Protein AF-A0A6A4SZU5-F1 (afdb_monomer_lite)

Radius of gyration: 46.43 Å; chains: 1; bounding box: 113×50×122 Å

Sequence (255 aa):
MKKRAILKMAAALKEKELVRLVYDALQGDASLYRQLQFLEQLLTLVTGCQKSAGDRVDEEKLLNEFYSAENLPYLTQMLEPTFDPWPEHIKALHKGNKSSQKPSTQEDADVAALLQETQSALEQLQSECDFLNEEQSPGVFSPGSLRLAACDLQQLMATFRHVYETDLRVYCSRDPPSFSTETDVFQRVHQLLLACNTELEMLTEVTEASVSMNEDINRLQTQPRYWRRGERHTLPDQLAELTRRIRELLSPCHS

pLDDT: mean 72.32, std 15.3, range [40.03, 96.62]

InterPro domains:
  IPR029711 HAUS augmin-like complex subunit 7-like [PTHR14352] (24-248)

Foldseek 3Di:
DVVVVVVVVVVVVVVVVVVVLVVCLVVVNDDPVSVVVVVVVVVVVVCVPPDDPPDPPPVVVVVCVCCPPVNVVVVVCVVVVPDPPDDPVVVCVVVVPDDDDDDPPPVVVVVVVVVVVVVVVVVVVVVVVCVLVPPDDPPDDNPVNVVVVVVVVVVVVVVVVVCCVPPVVVVVPDDDPDDPPCVVVVVVVVVVVVVVVVVVVVVVVVVVVVVVVVVVVVVVVPFDWDDDPNDTDGPVRVVVVVVVVVVVVPPDPPD

Organism: Scophthalmus maximus (NCBI:txid52904)

Secondary structure (DSSP, 8-state):
-HHHHHHHHHHHHHHHHHHHHHHHHHHT-S-HHHHHHHHHHHHHHTGGG-S-S-S---HHHHHHHHTSTTTHHHHHHHHS---SSPPHHHHHHHS-TT------TTHHHHHHHHHHHHHHHHHHHHHHTGGGT------S--HHHHHHHHHHHHHHHHHHHHHIIIIIHHHHTSPP-PPPTTHHHHHHHHHHHHHHHHHHHHHHHHHHHHHHHHHHHHHHHHS-EEEETTEEEEHHHHHHHHHHHHHHHHS----

Structure (mmCIF, N/CA/C/O backbone):
data_AF-A0A6A4SZU5-F1
#
_entry.id   AF-A0A6A4SZU5-F1
#
loop_
_atom_site.group_PDB
_atom_site.id
_atom_site.type_symbol
_atom_site.label_atom_id
_atom_site.label_alt_id
_atom_site.label_comp_id
_atom_site.label_asym_id
_atom_site.label_entity_id
_atom_site.label_seq_id
_atom_site.pdbx_PDB_ins_code
_atom_site.Cartn_x
_atom_site.Cartn_y
_atom_site.Cartn_z
_atom_site.occupancy
_atom_site.B_iso_or_equiv
_atom_site.auth_seq_id
_atom_site.auth_comp_id
_atom_site.auth_asym_id
_atom_site.auth_atom_id
_atom_site.pdbx_PDB_model_num
ATOM 1 N N . MET A 1 1 ? 26.284 -33.444 16.395 1.00 52.06 1 MET A N 1
ATOM 2 C CA . MET A 1 1 ? 25.848 -32.403 17.360 1.00 52.06 1 MET A CA 1
ATOM 3 C C . MET A 1 1 ? 25.894 -30.964 16.817 1.00 52.06 1 MET A C 1
ATOM 5 O O . MET A 1 1 ? 24.944 -30.235 17.065 1.00 52.06 1 MET A O 1
ATOM 9 N N . LYS A 1 2 ? 26.897 -30.548 16.020 1.00 55.53 2 LYS A N 1
ATOM 10 C CA . LYS A 1 2 ? 27.041 -29.152 15.529 1.00 55.53 2 LYS A CA 1
ATOM 11 C C . LYS A 1 2 ? 25.874 -28.594 14.680 1.00 55.53 2 LYS A C 1
ATOM 13 O O . LYS A 1 2 ? 25.442 -27.477 14.926 1.00 55.53 2 LYS A O 1
ATOM 18 N N . LYS A 1 3 ? 25.294 -29.365 13.745 1.00 55.88 3 LYS A N 1
ATOM 19 C CA . LYS A 1 3 ? 24.176 -28.896 12.884 1.00 55.88 3 LYS A CA 1
ATOM 20 C C . LYS A 1 3 ? 22.922 -28.472 13.664 1.00 55.88 3 LYS A C 1
ATOM 22 O O . LYS A 1 3 ? 22.266 -27.504 13.299 1.00 55.88 3 LYS A O 1
ATOM 27 N N . ARG A 1 4 ? 22.604 -29.174 14.757 1.00 59.69 4 ARG A N 1
ATOM 28 C CA . ARG A 1 4 ? 21.406 -28.909 15.574 1.00 59.69 4 ARG A CA 1
ATOM 29 C C . ARG A 1 4 ? 21.545 -27.623 16.397 1.00 59.69 4 ARG A C 1
ATOM 31 O O . ARG A 1 4 ? 20.551 -26.947 16.625 1.00 59.69 4 ARG A O 1
ATOM 38 N N . ALA A 1 5 ? 22.768 -27.277 16.802 1.00 59.62 5 ALA A N 1
ATOM 39 C CA . ALA A 1 5 ? 23.063 -26.023 17.494 1.00 59.62 5 ALA A CA 1
ATOM 40 C C . ALA A 1 5 ? 22.975 -24.814 16.546 1.00 59.62 5 ALA A C 1
ATOM 42 O O . ALA A 1 5 ? 22.388 -23.803 16.910 1.00 59.62 5 ALA A O 1
ATOM 43 N N . ILE A 1 6 ? 23.460 -24.955 15.307 1.00 56.94 6 ILE A N 1
ATOM 44 C CA . ILE A 1 6 ? 23.392 -23.898 14.282 1.00 56.94 6 ILE A CA 1
ATOM 45 C C . ILE A 1 6 ? 21.936 -23.586 13.905 1.00 56.94 6 ILE A C 1
ATOM 47 O O . ILE A 1 6 ? 21.564 -22.423 13.823 1.00 56.94 6 ILE A O 1
ATOM 51 N N . LEU A 1 7 ? 21.089 -24.610 13.755 1.00 61.28 7 LEU A N 1
ATOM 52 C CA . LEU A 1 7 ? 19.653 -24.427 13.497 1.00 61.28 7 LEU A CA 1
ATOM 53 C C . LEU A 1 7 ? 18.928 -23.713 14.648 1.00 61.28 7 LEU A C 1
ATOM 55 O O . LEU A 1 7 ? 18.101 -22.844 14.395 1.00 61.28 7 LEU A O 1
ATOM 59 N N . LYS A 1 8 ? 19.266 -24.032 15.904 1.00 62.47 8 LYS A N 1
ATOM 60 C CA . LYS A 1 8 ? 18.702 -23.344 17.077 1.00 62.47 8 LYS A CA 1
ATOM 61 C C . LYS A 1 8 ? 19.164 -21.889 17.175 1.00 62.47 8 LYS A C 1
ATOM 63 O O . LYS A 1 8 ? 18.355 -21.021 17.475 1.00 62.47 8 LYS A O 1
ATOM 68 N N . MET A 1 9 ? 20.437 -21.620 16.886 1.00 50.66 9 MET A N 1
ATOM 69 C CA . MET A 1 9 ? 20.969 -20.255 16.850 1.00 50.66 9 MET A CA 1
ATOM 70 C C . MET A 1 9 ? 20.349 -19.431 15.718 1.00 50.66 9 MET A C 1
ATOM 72 O O . MET A 1 9 ? 19.979 -18.289 15.950 1.00 50.66 9 MET A O 1
ATOM 76 N N . ALA A 1 10 ? 20.162 -20.012 14.530 1.00 48.78 10 ALA A N 1
ATOM 77 C CA . ALA A 1 10 ? 19.502 -19.342 13.409 1.00 48.78 10 ALA A CA 1
ATOM 78 C C . ALA A 1 10 ? 18.017 -19.043 13.689 1.00 48.78 10 ALA A C 1
ATOM 80 O O . ALA A 1 10 ? 17.526 -17.985 13.303 1.00 48.78 10 ALA A O 1
ATOM 81 N N . ALA A 1 11 ? 17.314 -19.942 14.387 1.00 60.94 11 ALA A N 1
ATOM 82 C CA . ALA A 1 11 ? 15.931 -19.721 14.809 1.00 60.94 11 ALA A CA 1
ATOM 83 C C . ALA A 1 11 ? 15.822 -18.584 15.839 1.00 60.94 11 ALA A C 1
ATOM 85 O O . ALA A 1 11 ? 15.030 -17.669 15.647 1.00 60.94 11 ALA A O 1
ATOM 86 N N . ALA A 1 12 ? 16.683 -18.584 16.862 1.00 62.09 12 ALA A N 1
ATOM 87 C CA . ALA A 1 12 ? 16.714 -17.528 17.876 1.00 62.09 12 ALA A CA 1
ATOM 88 C C . ALA A 1 12 ? 17.136 -16.161 17.304 1.00 62.09 12 ALA A C 1
ATOM 90 O O . ALA A 1 12 ? 16.685 -15.120 17.781 1.00 62.09 12 ALA A O 1
ATOM 91 N N . LEU A 1 13 ? 17.995 -16.150 16.275 1.00 56.75 13 LEU A N 1
ATOM 92 C CA . LEU A 1 13 ? 18.381 -14.922 15.579 1.00 56.75 13 LEU A CA 1
ATOM 93 C C . LEU A 1 13 ? 17.197 -14.343 14.793 1.00 56.75 13 LEU A C 1
ATOM 95 O O . LEU A 1 13 ? 16.909 -13.159 14.927 1.00 56.75 13 LEU A O 1
ATOM 99 N N . LYS A 1 14 ? 16.465 -15.194 14.058 1.00 66.25 14 LYS A N 1
ATOM 100 C CA . LYS A 1 14 ? 15.233 -14.806 13.354 1.00 66.25 14 LYS A CA 1
ATOM 101 C C . LYS A 1 14 ? 14.159 -14.284 14.299 1.00 66.25 14 LYS A C 1
ATOM 103 O O . LYS A 1 14 ? 13.482 -13.321 13.971 1.00 66.25 14 LYS A O 1
ATOM 108 N N . GLU A 1 15 ? 14.006 -14.909 15.459 1.00 66.12 15 GLU A N 1
ATOM 109 C CA . GLU A 1 15 ? 13.012 -14.513 16.456 1.00 66.12 15 GLU A CA 1
ATOM 110 C C . GLU A 1 15 ? 13.343 -13.142 17.061 1.00 66.12 15 GLU A C 1
ATOM 112 O O . GLU A 1 15 ? 12.478 -12.276 17.125 1.00 66.12 15 GLU A O 1
ATOM 117 N N . LYS A 1 16 ? 14.616 -12.880 17.391 1.00 66.69 16 LYS A N 1
ATOM 118 C CA . LYS A 1 16 ? 15.064 -11.544 17.823 1.00 66.69 16 LYS A CA 1
ATOM 119 C C . LYS A 1 16 ? 14.887 -10.473 16.749 1.00 66.69 16 LYS A C 1
ATOM 121 O O . LYS A 1 16 ? 14.547 -9.339 17.073 1.00 66.69 16 LYS A O 1
ATOM 126 N N . GLU A 1 17 ? 15.133 -10.815 15.490 1.00 66.31 17 GLU A N 1
ATOM 127 C CA . GLU A 1 17 ? 14.987 -9.889 14.365 1.00 66.31 17 GLU A CA 1
ATOM 128 C C . GLU A 1 17 ? 13.510 -9.574 14.086 1.00 66.31 17 GLU A C 1
ATOM 130 O O . GLU A 1 17 ? 13.159 -8.416 13.873 1.00 66.31 17 GLU A O 1
ATOM 135 N N . LEU A 1 18 ? 12.630 -10.575 14.200 1.00 64.12 18 LEU A N 1
ATOM 136 C CA . LEU A 1 18 ? 11.177 -10.410 14.142 1.00 64.12 18 LEU A CA 1
ATOM 137 C C . LEU A 1 18 ? 10.650 -9.554 15.297 1.00 64.12 18 LEU A C 1
ATOM 139 O O . LEU A 1 18 ? 9.893 -8.623 15.053 1.00 64.12 18 LEU A O 1
ATOM 143 N N . VAL A 1 19 ? 11.077 -9.813 16.537 1.00 66.69 19 VAL A N 1
ATOM 144 C CA . VAL A 1 19 ? 10.659 -9.019 17.708 1.00 66.69 19 VAL A CA 1
ATOM 145 C C . VAL A 1 19 ? 11.076 -7.556 17.554 1.00 66.69 19 VAL A C 1
ATOM 147 O O . VAL A 1 19 ? 10.291 -6.662 17.856 1.00 66.69 19 VAL A O 1
ATOM 150 N N . ARG A 1 20 ? 12.278 -7.300 17.024 1.00 66.62 20 ARG A N 1
ATOM 151 C CA . ARG A 1 20 ? 12.751 -5.940 16.746 1.00 66.62 20 ARG A CA 1
ATOM 152 C C . ARG A 1 20 ? 11.947 -5.261 15.634 1.00 66.62 20 ARG A C 1
ATOM 154 O O . ARG A 1 20 ? 11.550 -4.119 15.796 1.00 66.62 20 ARG A O 1
ATOM 161 N N . LEU A 1 21 ? 11.642 -5.976 14.551 1.00 61.69 21 LEU A N 1
ATOM 162 C CA . LEU A 1 21 ? 10.810 -5.459 13.457 1.00 61.69 21 LEU A CA 1
ATOM 163 C C . LEU A 1 21 ? 9.379 -5.123 13.904 1.00 61.69 21 LEU A C 1
ATOM 165 O O . LEU A 1 21 ? 8.825 -4.123 13.459 1.00 61.69 21 LEU A O 1
ATOM 169 N N . VAL A 1 22 ? 8.792 -5.935 14.788 1.00 63.31 22 VAL A N 1
ATOM 170 C CA . VAL A 1 22 ? 7.470 -5.677 15.380 1.00 63.31 22 VAL A CA 1
ATOM 171 C C . VAL A 1 22 ? 7.518 -4.458 16.299 1.00 63.31 22 VAL A C 1
ATOM 173 O O . VAL A 1 22 ? 6.629 -3.613 16.247 1.00 63.31 22 VAL A O 1
ATOM 176 N N . TYR A 1 23 ? 8.570 -4.339 17.108 1.00 67.88 23 TYR A N 1
ATOM 177 C CA . TYR A 1 23 ? 8.771 -3.204 18.003 1.00 67.88 23 TYR A CA 1
ATOM 178 C C . TYR A 1 23 ? 8.930 -1.883 17.230 1.00 67.88 23 TYR A C 1
ATOM 180 O O . TYR A 1 23 ? 8.222 -0.921 17.516 1.00 67.88 23 TYR A O 1
ATOM 188 N N . ASP A 1 24 ? 9.760 -1.864 16.182 1.00 63.56 24 ASP A N 1
ATOM 189 C CA . ASP A 1 24 ? 9.970 -0.687 15.327 1.00 63.56 24 ASP A CA 1
ATOM 190 C C . ASP A 1 24 ? 8.683 -0.292 14.564 1.00 63.56 24 ASP A C 1
ATOM 192 O O . ASP A 1 24 ? 8.423 0.890 14.321 1.00 63.56 24 ASP A O 1
ATOM 196 N N . ALA A 1 25 ? 7.837 -1.269 14.208 1.00 62.25 25 ALA A N 1
ATOM 197 C CA . ALA A 1 25 ? 6.531 -1.019 13.596 1.00 62.25 25 ALA A CA 1
ATOM 198 C C . ALA A 1 25 ? 5.515 -0.423 14.589 1.00 62.25 25 ALA A C 1
ATOM 200 O O . ALA A 1 25 ? 4.778 0.487 14.210 1.00 62.25 25 ALA A O 1
ATOM 201 N N . LEU A 1 26 ? 5.503 -0.890 15.846 1.00 63.94 26 LEU A N 1
ATOM 202 C CA . LEU A 1 26 ? 4.639 -0.373 16.918 1.00 63.94 26 LEU A CA 1
ATOM 203 C C . LEU A 1 26 ? 5.064 1.018 17.408 1.00 63.94 26 LEU A C 1
ATOM 205 O O . LEU A 1 26 ? 4.210 1.810 17.796 1.00 63.94 26 LEU A O 1
ATOM 209 N N . GLN A 1 27 ? 6.364 1.321 17.380 1.00 71.44 27 GLN A N 1
ATOM 210 C CA . GLN A 1 27 ? 6.908 2.595 17.853 1.00 71.44 27 GLN A CA 1
ATOM 211 C C . GLN A 1 27 ? 6.835 3.725 16.809 1.00 71.44 27 GLN A C 1
ATOM 213 O O . GLN A 1 27 ? 7.043 4.887 17.145 1.00 71.44 27 GLN A O 1
ATOM 218 N N . GLY A 1 28 ? 6.480 3.416 15.557 1.00 66.38 28 GLY A N 1
ATOM 219 C CA . GLY A 1 28 ? 6.327 4.430 14.508 1.00 66.38 28 GLY A CA 1
ATOM 220 C C . GLY A 1 28 ? 7.584 4.679 13.666 1.00 66.38 28 GLY A C 1
ATOM 221 O O . GLY A 1 28 ? 7.516 5.438 12.704 1.00 66.38 28 GLY A O 1
ATOM 222 N N . ASP A 1 29 ? 8.703 4.028 13.991 1.00 70.25 29 ASP A N 1
ATOM 223 C CA . ASP A 1 29 ? 10.022 4.275 13.388 1.00 70.25 29 ASP A CA 1
ATOM 224 C C . ASP A 1 29 ? 10.239 3.526 12.056 1.00 70.25 29 ASP A C 1
ATOM 226 O O . ASP A 1 29 ? 11.200 3.779 11.322 1.00 70.25 29 ASP A O 1
ATOM 230 N N . ALA A 1 30 ? 9.344 2.596 11.711 1.00 66.94 30 ALA A N 1
ATOM 231 C CA . ALA A 1 30 ? 9.346 1.905 10.426 1.00 66.94 30 ALA A CA 1
ATOM 232 C C . ALA A 1 30 ? 8.707 2.751 9.307 1.00 66.94 30 ALA A C 1
ATOM 234 O O . ALA A 1 30 ? 7.805 3.552 9.533 1.00 66.94 30 ALA A O 1
ATOM 235 N N . SER A 1 31 ? 9.134 2.538 8.056 1.00 78.00 31 SER A N 1
ATOM 236 C CA . SER A 1 31 ? 8.522 3.216 6.908 1.00 78.00 31 SER A CA 1
ATOM 237 C C . SER A 1 31 ? 7.032 2.871 6.773 1.00 78.00 31 SER A C 1
ATOM 239 O O . SER A 1 31 ? 6.633 1.728 7.007 1.00 78.00 31 SER A O 1
ATOM 241 N N . LEU A 1 32 ? 6.226 3.839 6.316 1.00 69.56 32 LEU A N 1
ATOM 242 C CA . LEU A 1 32 ? 4.768 3.702 6.146 1.00 69.56 32 LEU A CA 1
ATOM 243 C C . LEU A 1 32 ? 4.372 2.424 5.388 1.00 69.56 32 LEU A C 1
ATOM 245 O O . LEU A 1 32 ? 3.421 1.745 5.756 1.00 69.56 32 LEU A O 1
ATOM 249 N N . TYR A 1 33 ? 5.147 2.051 4.365 1.00 72.56 33 TYR A N 1
ATOM 250 C CA . TYR A 1 33 ? 4.933 0.825 3.594 1.00 72.56 33 TYR A CA 1
ATOM 251 C C . TYR A 1 33 ? 5.115 -0.452 4.433 1.00 72.56 33 TYR A C 1
ATOM 253 O O . TYR A 1 33 ? 4.312 -1.376 4.338 1.00 72.56 33 TYR A O 1
ATOM 261 N N . ARG A 1 34 ? 6.143 -0.503 5.293 1.00 70.69 34 ARG A N 1
ATOM 262 C CA . ARG A 1 34 ? 6.383 -1.652 6.181 1.00 70.69 34 ARG A CA 1
ATOM 263 C C . ARG A 1 34 ? 5.342 -1.753 7.288 1.00 70.69 34 ARG A C 1
ATOM 265 O O . ARG A 1 34 ? 4.949 -2.862 7.631 1.00 70.69 34 ARG A O 1
ATOM 272 N N . GLN A 1 35 ? 4.886 -0.624 7.823 1.00 73.81 35 GLN A N 1
ATOM 273 C CA . GLN A 1 35 ? 3.811 -0.601 8.817 1.00 73.81 35 GLN A CA 1
ATOM 274 C C . GLN A 1 35 ? 2.500 -1.122 8.228 1.00 73.81 35 GLN A C 1
ATOM 276 O O . GLN A 1 35 ? 1.833 -1.940 8.856 1.00 73.81 35 GLN A O 1
ATOM 281 N N . LEU A 1 36 ? 2.172 -0.712 6.999 1.00 73.44 36 LEU A N 1
ATOM 282 C CA . LEU A 1 36 ? 0.978 -1.180 6.297 1.00 73.44 36 LEU A CA 1
ATOM 283 C C . LEU A 1 36 ? 1.037 -2.691 6.031 1.00 73.44 36 LEU A C 1
ATOM 285 O O . LEU A 1 36 ? 0.083 -3.407 6.320 1.00 73.44 36 LEU A O 1
ATOM 289 N N . GLN A 1 37 ? 2.185 -3.180 5.551 1.00 77.00 37 GLN A N 1
ATOM 290 C CA . GLN A 1 37 ? 2.408 -4.602 5.286 1.00 77.00 37 GLN A CA 1
ATOM 291 C C . GLN A 1 37 ? 2.337 -5.447 6.568 1.00 77.00 37 GLN A C 1
ATOM 293 O O . GLN A 1 37 ? 1.790 -6.548 6.559 1.00 77.00 37 GLN A O 1
ATOM 298 N N . PHE A 1 38 ? 2.858 -4.933 7.684 1.00 76.00 38 PHE A N 1
ATOM 299 C CA . PHE A 1 38 ? 2.735 -5.582 8.987 1.00 76.00 38 PHE A CA 1
ATOM 300 C C . PHE A 1 38 ? 1.277 -5.640 9.460 1.00 76.00 38 PHE A C 1
ATOM 302 O O . PHE A 1 38 ? 0.821 -6.688 9.917 1.00 76.00 38 PHE A O 1
ATOM 309 N N . LEU A 1 39 ? 0.525 -4.545 9.308 1.00 74.56 39 LEU A N 1
ATOM 310 C CA . LEU A 1 39 ? -0.890 -4.489 9.671 1.00 74.56 39 LEU A CA 1
ATOM 311 C C . LEU A 1 39 ? -1.723 -5.478 8.841 1.00 74.56 39 LEU A C 1
ATOM 313 O O . LEU A 1 39 ? -2.572 -6.182 9.382 1.00 74.56 39 LEU A O 1
ATOM 317 N N . GLU A 1 40 ? -1.436 -5.579 7.541 1.00 75.88 40 GLU A N 1
ATOM 318 C CA . GLU A 1 40 ? -2.050 -6.546 6.629 1.00 75.88 40 GLU A CA 1
ATOM 319 C C . GLU A 1 40 ? -1.758 -7.992 7.063 1.00 75.88 40 GLU A C 1
ATOM 321 O O . GLU A 1 40 ? -2.669 -8.815 7.160 1.00 75.88 40 GLU A O 1
ATOM 326 N N . GLN A 1 41 ? -0.511 -8.294 7.436 1.00 73.94 41 GLN A N 1
ATOM 327 C CA . GLN A 1 41 ? -0.133 -9.603 7.979 1.00 73.94 41 GLN A CA 1
ATOM 328 C C . GLN A 1 41 ? -0.839 -9.912 9.309 1.00 73.94 41 GLN A C 1
ATOM 330 O O . GLN A 1 41 ? -1.280 -11.041 9.533 1.00 73.94 41 GLN A O 1
ATOM 335 N N . LEU A 1 42 ? -1.021 -8.921 10.179 1.00 71.69 42 LEU A N 1
ATOM 336 C CA . LEU A 1 42 ? -1.730 -9.089 11.448 1.00 71.69 42 LEU A CA 1
ATOM 337 C C . LEU A 1 42 ? -3.228 -9.338 11.216 1.00 71.69 42 LEU A C 1
ATOM 339 O O . LEU A 1 42 ? -3.812 -10.231 11.826 1.00 71.69 42 LEU A O 1
ATOM 343 N N . LEU A 1 43 ? -3.827 -8.641 10.249 1.00 67.00 43 LEU A N 1
ATOM 344 C CA . LEU A 1 43 ? -5.205 -8.875 9.817 1.00 67.00 43 LEU A CA 1
ATOM 345 C C . LEU A 1 43 ? -5.397 -10.274 9.220 1.00 67.00 43 LEU A C 1
ATOM 347 O O . LEU A 1 43 ? -6.432 -10.893 9.469 1.00 67.00 43 LEU A O 1
ATOM 351 N N . THR A 1 44 ? -4.401 -10.823 8.512 1.00 69.19 44 THR A N 1
ATOM 352 C CA . THR A 1 44 ? -4.471 -12.217 8.037 1.00 69.19 44 THR A CA 1
ATOM 353 C C . THR A 1 44 ? -4.450 -13.248 9.168 1.00 69.19 44 THR A C 1
ATOM 355 O O . THR A 1 44 ? -5.072 -14.299 9.032 1.00 69.19 44 THR A O 1
ATOM 358 N N . LEU A 1 45 ? -3.829 -12.947 10.314 1.00 63.28 45 LEU A N 1
ATOM 359 C CA . LEU A 1 45 ? -3.864 -13.797 11.515 1.00 63.28 45 LEU A CA 1
ATOM 360 C C . LEU A 1 45 ? -5.197 -13.685 12.278 1.00 63.28 45 LEU A C 1
ATOM 362 O O . LEU A 1 45 ? -5.602 -14.623 12.959 1.00 63.28 45 LEU A O 1
ATOM 366 N N . VAL A 1 46 ? -5.906 -12.564 12.120 1.00 59.97 46 VAL A N 1
ATOM 367 C CA . VAL A 1 46 ? -7.226 -12.288 12.721 1.00 59.97 46 VAL A CA 1
ATOM 368 C C . VAL A 1 46 ? -8.385 -12.821 11.854 1.00 59.97 46 VAL A C 1
ATOM 370 O O . VAL A 1 46 ? -9.550 -12.709 12.232 1.00 59.97 46 VAL A O 1
ATOM 373 N N . THR A 1 47 ? -8.105 -13.486 10.724 1.00 51.72 47 THR A N 1
ATOM 374 C CA . THR A 1 47 ? -9.102 -14.032 9.767 1.00 51.72 47 THR A CA 1
ATOM 375 C C . THR A 1 47 ? -10.130 -15.016 10.346 1.00 51.72 47 THR A C 1
ATOM 377 O O . THR A 1 47 ? -11.104 -15.334 9.667 1.00 51.72 47 THR A O 1
ATOM 380 N N . GLY A 1 48 ? -10.032 -15.405 11.621 1.00 47.25 48 GLY A N 1
ATOM 381 C CA . GLY A 1 48 ? -11.158 -15.987 12.361 1.00 47.25 48 GLY A CA 1
ATOM 382 C C . GLY A 1 48 ? -12.381 -15.060 12.510 1.00 47.25 48 GLY A C 1
ATOM 383 O O . GLY A 1 48 ? -13.462 -15.545 12.826 1.00 47.25 48 GLY A O 1
ATOM 384 N N . CYS A 1 49 ? -12.246 -13.752 12.251 1.00 45.41 49 CYS A N 1
ATOM 385 C CA . CYS A 1 49 ? -13.316 -12.752 12.378 1.00 45.41 49 CYS A CA 1
ATOM 386 C C . CYS A 1 49 ? -13.920 -12.299 11.026 1.00 45.41 49 CYS A C 1
ATOM 388 O O . CYS A 1 49 ? -14.746 -11.392 10.974 1.00 45.41 49 CYS A O 1
ATOM 390 N N . GLN A 1 50 ? -13.527 -12.905 9.898 1.00 47.81 50 GLN A N 1
ATOM 391 C CA . GLN A 1 50 ? -14.009 -12.500 8.569 1.00 47.81 50 GLN A CA 1
ATOM 392 C C . GLN A 1 50 ? -15.265 -13.262 8.128 1.00 47.81 50 GLN A C 1
ATOM 394 O O . GLN A 1 50 ? -15.247 -14.011 7.151 1.00 47.81 50 GLN A O 1
ATOM 399 N N . LYS A 1 51 ? -16.395 -13.035 8.804 1.00 46.78 51 LYS A N 1
ATOM 400 C CA . LYS A 1 51 ? -17.705 -13.256 8.176 1.00 46.78 51 LYS A CA 1
ATOM 401 C C . LYS A 1 51 ? -18.540 -11.977 8.225 1.00 46.78 51 LYS A C 1
ATOM 403 O O . LYS A 1 51 ? -19.068 -11.597 9.259 1.00 46.78 51 LYS A O 1
ATOM 408 N N . SER A 1 52 ? -18.598 -11.350 7.048 1.00 45.88 52 SER A N 1
ATOM 409 C CA . SER A 1 52 ? -19.627 -10.428 6.552 1.00 45.88 52 SER A CA 1
ATOM 410 C C . SER A 1 52 ? -19.971 -9.207 7.411 1.00 45.88 52 SER A C 1
ATOM 412 O O . SER A 1 52 ? -21.063 -9.115 7.962 1.00 45.88 52 SER A O 1
ATOM 414 N N . ALA A 1 53 ? -19.110 -8.191 7.384 1.00 42.91 53 ALA A N 1
ATOM 415 C CA . ALA A 1 53 ? -19.545 -6.805 7.558 1.00 42.91 53 ALA A CA 1
ATOM 416 C C . ALA A 1 53 ? -19.892 -6.227 6.173 1.00 42.91 53 ALA A C 1
ATOM 418 O O . ALA A 1 53 ? -19.109 -5.492 5.578 1.00 42.91 53 ALA A O 1
ATOM 419 N N . GLY A 1 54 ? -21.014 -6.666 5.601 1.00 41.38 54 GLY A N 1
ATOM 420 C CA . GLY A 1 54 ? -21.437 -6.267 4.251 1.00 41.38 54 GLY A CA 1
ATOM 421 C C . GLY A 1 54 ? -22.947 -6.187 4.048 1.00 41.38 54 GLY A C 1
ATOM 422 O O . GLY A 1 54 ? -23.389 -5.555 3.097 1.00 41.38 54 GLY A O 1
ATOM 423 N N . ASP A 1 55 ? -23.736 -6.751 4.957 1.00 47.75 55 ASP A N 1
ATOM 424 C CA . ASP A 1 55 ? -25.161 -6.466 5.041 1.00 47.75 55 ASP A CA 1
ATOM 425 C C . ASP A 1 55 ? -25.346 -5.555 6.252 1.00 47.75 55 ASP A C 1
ATOM 427 O O . ASP A 1 55 ? -24.803 -5.845 7.323 1.00 47.75 55 ASP A O 1
ATOM 431 N N . ARG A 1 56 ? -26.020 -4.412 6.091 1.00 50.78 56 ARG A N 1
ATOM 432 C CA . ARG A 1 56 ? -26.414 -3.599 7.245 1.00 50.78 56 ARG A CA 1
ATOM 433 C C . ARG A 1 56 ? -27.430 -4.437 7.996 1.00 50.78 56 ARG A C 1
ATOM 435 O O . ARG A 1 56 ? -28.611 -4.392 7.667 1.00 50.78 56 ARG A O 1
ATOM 442 N N . VAL A 1 57 ? -26.957 -5.252 8.932 1.00 57.69 57 VAL A N 1
ATOM 443 C CA . VAL A 1 57 ? -27.855 -6.060 9.730 1.00 57.69 57 VAL A CA 1
ATOM 444 C C . VAL A 1 57 ? -28.671 -5.079 10.549 1.00 57.69 57 VAL A C 1
ATOM 446 O O . VAL A 1 57 ? -28.143 -4.377 11.405 1.00 57.69 57 VAL A O 1
ATOM 449 N N . ASP A 1 58 ? -29.932 -4.967 10.163 1.00 65.62 58 ASP A N 1
ATOM 450 C CA . ASP A 1 58 ? -30.928 -4.131 10.798 1.00 65.62 58 ASP A CA 1
ATOM 451 C C . ASP A 1 58 ? -30.960 -4.501 12.286 1.00 65.62 58 ASP A C 1
ATOM 453 O O . ASP A 1 58 ? -31.357 -5.609 12.655 1.00 65.62 58 ASP A O 1
ATOM 457 N N . GLU A 1 59 ? -30.411 -3.622 13.128 1.00 65.50 59 GLU A N 1
ATOM 458 C CA . GLU A 1 59 ? -30.172 -3.882 14.553 1.00 65.50 59 GLU A CA 1
ATOM 459 C C . GLU A 1 59 ? -31.488 -4.241 15.259 1.00 65.50 59 GLU A C 1
ATOM 461 O O . GLU A 1 59 ? -31.519 -5.114 16.128 1.00 65.50 59 GLU A O 1
ATOM 466 N N . GLU A 1 60 ? -32.598 -3.653 14.803 1.00 70.00 60 GLU A N 1
ATOM 467 C CA . GLU A 1 60 ? -33.951 -3.960 15.266 1.00 70.00 60 GLU A CA 1
ATOM 468 C C . GLU A 1 60 ? -34.396 -5.366 14.852 1.00 70.00 60 GLU A C 1
ATOM 470 O O . GLU A 1 60 ? -35.076 -6.055 15.611 1.00 70.00 60 GLU A O 1
ATOM 475 N N . LYS A 1 61 ? -33.985 -5.838 13.673 1.00 72.12 61 LYS A N 1
ATOM 476 C CA . LYS A 1 61 ? -34.297 -7.185 13.188 1.00 72.12 61 LYS A CA 1
ATOM 477 C C . LYS A 1 61 ? -33.521 -8.256 13.954 1.00 72.12 61 LYS A C 1
ATOM 479 O O . LYS A 1 61 ? -34.109 -9.282 14.276 1.00 72.12 61 LYS A O 1
ATOM 484 N N . LEU A 1 62 ? -32.263 -7.996 14.318 1.00 75.62 62 LEU A N 1
ATOM 485 C CA . LEU A 1 62 ? -31.481 -8.879 15.196 1.00 75.62 62 LEU A CA 1
ATOM 486 C C . LEU A 1 62 ? -32.032 -8.920 16.617 1.00 75.62 62 LEU A C 1
ATOM 488 O O . LEU A 1 62 ? -32.129 -9.994 17.202 1.00 75.62 62 LEU A O 1
ATOM 492 N N . LEU A 1 63 ? -32.405 -7.768 17.177 1.00 77.00 63 LEU A N 1
ATOM 493 C CA . LEU A 1 63 ? -33.047 -7.709 18.490 1.00 77.00 63 LEU A CA 1
ATOM 494 C C . LEU A 1 63 ? -34.382 -8.463 18.477 1.00 77.00 63 LEU A C 1
ATOM 496 O O . LEU A 1 63 ? -34.646 -9.250 19.382 1.00 77.00 63 LEU A O 1
ATOM 500 N N . ASN A 1 64 ? -35.186 -8.303 17.425 1.00 79.25 64 ASN A N 1
ATOM 501 C CA . ASN A 1 64 ? -36.433 -9.050 17.254 1.00 79.25 64 ASN A CA 1
ATOM 502 C C . ASN A 1 64 ? -36.207 -10.553 17.026 1.00 79.25 64 ASN A C 1
ATOM 504 O O . ASN A 1 64 ? -37.009 -11.360 17.485 1.00 79.25 64 ASN A O 1
ATOM 508 N N . GLU A 1 65 ? -35.123 -10.948 16.359 1.00 81.31 65 GLU A N 1
ATOM 509 C CA . GLU A 1 65 ? -34.726 -12.351 16.212 1.00 81.31 65 GLU A CA 1
ATOM 510 C C . GLU A 1 65 ? -34.270 -12.936 17.557 1.00 81.31 65 GLU A C 1
ATOM 512 O O . GLU A 1 65 ? -34.685 -14.034 17.931 1.00 81.31 65 GLU A O 1
ATOM 517 N N . PHE A 1 66 ? -33.504 -12.177 18.341 1.00 76.19 66 PHE A N 1
ATOM 518 C CA . PHE A 1 66 ? -33.007 -12.573 19.659 1.00 76.19 66 PHE A CA 1
ATOM 519 C C . PHE A 1 66 ? -34.128 -12.710 20.701 1.00 76.19 66 PHE A C 1
ATOM 521 O O . PHE A 1 66 ? -34.136 -13.669 21.468 1.00 76.19 66 PHE A O 1
ATOM 528 N N . TYR A 1 67 ? -35.112 -11.805 20.686 1.00 77.88 67 TYR A N 1
ATOM 529 C CA . TYR A 1 67 ? -36.314 -11.857 21.533 1.00 77.88 67 TYR A CA 1
ATOM 530 C C . TYR A 1 67 ? -37.503 -12.574 20.875 1.00 77.88 67 TYR A C 1
ATOM 532 O O . TYR A 1 67 ? -38.628 -12.500 21.376 1.00 77.88 67 TYR A O 1
ATOM 540 N N . SER A 1 68 ? -37.285 -13.275 19.761 1.00 83.44 68 SER A N 1
ATOM 541 C CA . SER A 1 68 ? -38.343 -14.054 19.120 1.00 83.44 68 SER A CA 1
ATOM 542 C C . SER A 1 68 ? -38.855 -15.151 20.057 1.00 83.44 68 SER A C 1
ATOM 544 O O . SER A 1 68 ? -38.130 -15.664 20.915 1.00 83.44 68 SER A O 1
ATOM 546 N N . ALA A 1 69 ? -40.119 -15.543 19.882 1.00 79.88 69 ALA A N 1
ATOM 547 C CA . ALA A 1 69 ? -40.756 -16.576 20.702 1.00 79.88 69 ALA A CA 1
ATOM 548 C C . ALA A 1 69 ? -40.014 -17.929 20.659 1.00 79.88 69 ALA A C 1
ATOM 550 O O . ALA A 1 69 ? -40.141 -18.727 21.585 1.00 79.88 69 ALA A O 1
ATOM 551 N N . GLU A 1 70 ? -39.227 -18.167 19.607 1.00 81.56 70 GLU A N 1
ATOM 552 C CA . GLU A 1 70 ? -38.397 -19.359 19.425 1.00 81.56 70 GLU A CA 1
ATOM 553 C C . GLU A 1 70 ? -37.119 -19.314 20.280 1.00 81.56 70 GLU A C 1
ATOM 555 O O . GLU A 1 70 ? -36.714 -20.340 20.822 1.00 81.56 70 GLU A O 1
ATOM 560 N N . ASN A 1 71 ? -36.522 -18.130 20.469 1.00 78.31 71 ASN A N 1
ATOM 561 C CA . ASN A 1 71 ? -35.269 -17.939 21.214 1.00 78.31 71 ASN A CA 1
ATOM 562 C C . ASN A 1 71 ? -35.473 -17.610 22.703 1.00 78.31 71 ASN A C 1
ATOM 564 O O . ASN A 1 71 ? -34.601 -17.872 23.535 1.00 78.31 71 ASN A O 1
ATOM 568 N N . LEU A 1 72 ? -36.655 -17.105 23.060 1.00 81.00 72 LEU A N 1
ATOM 569 C CA . LEU A 1 72 ? -37.073 -16.805 24.430 1.00 81.00 72 LEU A CA 1
ATOM 570 C C . LEU A 1 72 ? -36.867 -17.957 25.439 1.00 81.00 72 LEU A C 1
ATOM 572 O O . LEU A 1 72 ? -36.271 -17.699 26.484 1.00 81.00 72 LEU A O 1
ATOM 576 N N . PRO A 1 73 ? -37.270 -19.219 25.174 1.00 77.69 73 PRO A N 1
ATOM 577 C CA . PRO A 1 73 ? -37.067 -20.313 26.130 1.00 77.69 73 PRO A CA 1
ATOM 578 C C . PRO A 1 73 ? -35.586 -20.647 26.364 1.00 77.69 73 PRO A C 1
ATOM 580 O O . PRO A 1 73 ? -35.210 -20.997 27.483 1.00 77.69 73 PRO A O 1
ATOM 583 N N . TYR A 1 74 ? -34.728 -20.489 25.351 1.00 77.00 74 TYR A N 1
ATOM 584 C CA . TYR A 1 74 ? -33.281 -20.681 25.493 1.00 77.00 74 TYR A CA 1
ATOM 585 C C . TYR A 1 74 ? -32.640 -19.553 26.308 1.00 77.00 74 TYR A C 1
ATOM 587 O O . TYR A 1 74 ? -31.771 -19.810 27.140 1.00 77.00 74 TYR A O 1
ATOM 595 N N . LEU A 1 75 ? -33.112 -18.315 26.134 1.00 76.31 75 LEU A N 1
ATOM 596 C CA . LEU A 1 75 ? -32.713 -17.178 26.967 1.00 76.31 75 LEU A CA 1
ATOM 597 C C . LEU A 1 75 ? -33.140 -17.354 28.423 1.00 76.31 75 LEU A C 1
ATOM 599 O O . LEU A 1 75 ? -32.340 -17.123 29.327 1.00 76.31 75 LEU A O 1
ATOM 603 N N . THR A 1 76 ? -34.370 -17.814 28.662 1.00 75.56 76 THR A N 1
ATOM 604 C CA . THR A 1 76 ? -34.848 -18.133 30.012 1.00 75.56 76 THR A CA 1
ATOM 605 C C . THR A 1 76 ? -34.010 -19.240 30.647 1.00 75.56 76 THR A C 1
ATOM 607 O O . THR A 1 76 ? -33.611 -19.105 31.796 1.00 75.56 76 THR A O 1
ATOM 610 N N . GLN A 1 77 ? -33.643 -20.280 29.894 1.00 71.56 77 GLN A N 1
ATOM 611 C CA . GLN A 1 77 ? -32.763 -21.349 30.376 1.00 71.56 77 GLN A CA 1
ATOM 612 C C . GLN A 1 77 ? -31.325 -20.874 30.658 1.00 71.56 77 GLN A C 1
ATOM 614 O O . GLN A 1 77 ? -30.654 -21.423 31.529 1.00 71.56 77 GLN A O 1
ATOM 619 N N . MET A 1 78 ? -30.840 -19.853 29.948 1.00 67.44 78 MET A N 1
ATOM 620 C CA . MET A 1 78 ? -29.522 -19.258 30.191 1.00 67.44 78 MET A CA 1
ATOM 621 C C . MET A 1 78 ? -29.517 -18.341 31.424 1.00 67.44 78 MET A C 1
ATOM 623 O O . MET A 1 78 ? -28.509 -18.258 32.125 1.00 67.44 78 MET A O 1
ATOM 627 N N . LEU A 1 79 ? -30.640 -17.669 31.695 1.00 69.44 79 LEU A N 1
ATOM 628 C CA . LEU A 1 79 ? -30.851 -16.838 32.886 1.00 69.44 79 LEU A CA 1
ATOM 629 C C . LEU A 1 79 ? -31.203 -17.669 34.132 1.00 69.44 79 LEU A C 1
ATOM 631 O O . LEU A 1 79 ? -30.887 -17.257 35.246 1.00 69.44 79 LEU A O 1
ATOM 635 N N . GLU A 1 80 ? -31.789 -18.853 33.948 1.00 58.72 80 GLU A N 1
ATOM 636 C CA . GLU A 1 80 ? -32.045 -19.854 34.988 1.00 58.72 80 GLU A CA 1
ATOM 637 C C . GLU A 1 80 ? -31.323 -21.171 34.663 1.00 58.72 80 GLU A C 1
ATOM 639 O O . GLU A 1 80 ? -31.955 -22.178 34.314 1.00 58.72 80 GLU A O 1
ATOM 644 N N . PRO A 1 81 ? -29.984 -21.202 34.763 1.00 56.81 81 PRO A N 1
ATOM 645 C CA . PRO A 1 81 ? -29.239 -22.397 34.431 1.00 56.81 81 PRO A CA 1
ATOM 646 C C . PRO A 1 81 ? -29.575 -23.507 35.433 1.00 56.81 81 PRO A C 1
ATOM 648 O O . PRO A 1 81 ? -29.263 -23.443 36.625 1.00 56.81 81 PRO A O 1
ATOM 651 N N . THR A 1 82 ? -30.228 -24.555 34.939 1.00 52.28 82 THR A N 1
ATOM 652 C CA . THR A 1 82 ? -30.595 -25.738 35.720 1.00 52.28 82 THR A CA 1
ATOM 653 C C . THR A 1 82 ? -29.364 -26.633 35.860 1.00 52.28 82 THR A C 1
ATOM 655 O O . THR A 1 82 ? -29.196 -27.625 35.155 1.00 52.28 82 THR A O 1
ATOM 658 N N . PHE A 1 83 ? -28.438 -26.248 36.737 1.00 49.16 83 PHE A N 1
ATOM 659 C CA . PHE A 1 83 ? -27.261 -27.062 37.036 1.00 49.16 83 PHE A CA 1
ATOM 660 C C . PHE A 1 83 ? -27.631 -28.227 37.953 1.00 49.16 83 PHE A C 1
ATOM 662 O O . PHE A 1 83 ? -27.452 -28.152 39.161 1.00 49.16 83 PHE A O 1
ATOM 669 N N . ASP A 1 84 ? -28.123 -29.333 37.401 1.00 51.62 84 ASP A N 1
ATOM 670 C CA . ASP A 1 84 ? -28.143 -30.592 38.144 1.00 51.62 84 ASP A CA 1
ATOM 671 C C . ASP A 1 84 ? -26.872 -31.414 37.859 1.00 51.62 84 ASP A C 1
ATOM 673 O O . ASP A 1 84 ? -26.566 -31.669 36.693 1.00 51.62 84 ASP A O 1
ATOM 677 N N . PRO A 1 85 ? -26.130 -31.869 38.890 1.00 52.41 85 PRO A N 1
ATOM 678 C CA . PRO A 1 85 ? -26.349 -31.657 40.319 1.00 52.41 85 PRO A CA 1
ATOM 679 C C . PRO A 1 85 ? -25.516 -30.488 40.881 1.00 52.41 85 PRO A C 1
ATOM 681 O O . PRO A 1 85 ? -24.287 -30.510 40.832 1.00 52.41 85 PRO A O 1
ATOM 684 N N . TRP A 1 86 ? -26.179 -29.518 41.521 1.00 54.72 86 TRP A N 1
ATOM 685 C CA . TRP A 1 86 ? -25.519 -28.540 42.394 1.00 54.72 86 TRP A CA 1
ATOM 686 C C . TRP A 1 86 ? -24.732 -29.246 43.517 1.00 54.72 86 TRP A C 1
ATOM 688 O O . TRP A 1 86 ? -25.232 -30.236 44.071 1.00 54.72 86 TRP A O 1
ATOM 698 N N . PRO A 1 87 ? -23.560 -28.721 43.917 1.00 58.81 87 PRO A N 1
ATOM 699 C CA . PRO A 1 87 ? -22.854 -29.161 45.117 1.00 58.81 87 PRO A CA 1
ATOM 700 C C . PRO A 1 87 ? -23.767 -29.164 46.358 1.00 58.81 87 PRO A C 1
ATOM 702 O O . PRO A 1 87 ? -24.535 -28.226 46.579 1.00 58.81 87 PRO A O 1
ATOM 705 N N . GLU A 1 88 ? -23.674 -30.209 47.188 1.00 56.25 88 GLU A N 1
ATOM 706 C CA . GLU A 1 88 ? -24.546 -30.460 48.357 1.00 56.25 88 GLU A CA 1
ATOM 707 C C . GLU A 1 88 ? -24.683 -29.251 49.312 1.00 56.25 88 GLU A C 1
ATOM 709 O O . GLU A 1 88 ? -25.765 -28.998 49.843 1.00 56.25 88 GLU A O 1
ATOM 714 N N . HIS A 1 89 ? -23.626 -28.445 49.469 1.00 59.28 89 HIS A N 1
ATOM 715 C CA . HIS A 1 89 ? -23.621 -27.263 50.341 1.00 59.28 89 HIS A CA 1
ATOM 716 C C . HIS A 1 89 ? -24.552 -26.131 49.863 1.00 59.28 89 HIS A C 1
ATOM 718 O O . HIS A 1 89 ? -25.034 -25.347 50.675 1.00 59.28 89 HIS A O 1
ATOM 724 N N . ILE A 1 90 ? -24.870 -26.070 48.565 1.00 56.84 90 ILE A N 1
ATOM 725 C CA . ILE A 1 90 ? -25.779 -25.063 47.986 1.00 56.84 90 ILE A CA 1
ATOM 726 C C . ILE A 1 90 ? -27.233 -25.560 48.027 1.00 56.84 90 ILE A C 1
ATOM 728 O O . ILE A 1 90 ? -28.166 -24.782 48.240 1.00 56.84 90 ILE A O 1
ATOM 732 N N . LYS A 1 91 ? -27.447 -26.882 47.937 1.00 56.47 91 LYS A N 1
ATOM 733 C CA . LYS A 1 91 ? -28.774 -27.500 48.123 1.00 56.47 91 LYS A CA 1
ATOM 734 C C . LYS A 1 91 ? -29.330 -27.282 49.534 1.00 56.47 91 LYS A C 1
ATOM 736 O O . LYS A 1 91 ? -30.545 -27.144 49.684 1.00 56.47 91 LYS A O 1
ATOM 741 N N . ALA A 1 92 ? -28.465 -27.214 50.548 1.00 56.75 92 ALA A N 1
ATOM 742 C CA . ALA A 1 92 ? -28.859 -26.918 51.926 1.00 56.75 92 ALA A CA 1
ATOM 743 C C . ALA A 1 92 ? -29.400 -25.484 52.096 1.00 56.75 92 ALA A C 1
ATOM 745 O O . ALA A 1 92 ? -30.387 -25.285 52.804 1.00 56.75 92 ALA A O 1
ATOM 746 N N . LEU A 1 93 ? -28.827 -24.508 51.381 1.00 55.34 93 LEU A N 1
ATOM 747 C CA . LEU A 1 93 ? -29.276 -23.110 51.395 1.00 55.34 93 LEU A CA 1
ATOM 748 C C . LEU A 1 93 ? -30.658 -22.935 50.751 1.00 55.34 93 LEU A C 1
ATOM 750 O O . LEU A 1 93 ? -31.507 -22.232 51.292 1.00 55.34 93 LEU A O 1
ATOM 754 N N . HIS A 1 94 ? -30.928 -23.628 49.642 1.00 51.91 94 HIS A N 1
ATOM 755 C CA . HIS A 1 94 ? -32.222 -23.526 48.956 1.00 51.91 94 HIS A CA 1
ATOM 756 C C . HIS A 1 94 ? -33.349 -24.330 49.622 1.00 51.91 94 HIS A C 1
ATOM 758 O O . HIS A 1 94 ? -34.517 -23.957 49.511 1.00 51.91 94 HIS A O 1
ATOM 764 N N . LYS A 1 95 ? -33.033 -25.417 50.340 1.00 51.44 95 LYS A N 1
ATOM 765 C CA . LYS A 1 95 ? -34.029 -26.206 51.096 1.00 51.44 95 LYS A CA 1
ATOM 766 C C . LYS A 1 95 ? -34.208 -25.750 52.552 1.00 51.44 95 LYS A C 1
ATOM 768 O O . LYS A 1 95 ? -35.017 -26.327 53.272 1.00 51.44 95 LYS A O 1
ATOM 773 N N . GLY A 1 96 ? -33.495 -24.709 52.978 1.00 45.25 96 GLY A N 1
ATOM 774 C CA . GLY A 1 96 ? -33.356 -24.307 54.377 1.00 45.25 96 GLY A CA 1
ATOM 775 C C . GLY A 1 96 ? -34.396 -23.333 54.936 1.00 45.25 96 GLY A C 1
ATOM 776 O O . GLY A 1 96 ? -34.219 -22.871 56.057 1.00 45.25 96 GLY A O 1
ATOM 777 N N . ASN A 1 97 ? -35.500 -23.023 54.250 1.00 47.69 97 ASN A N 1
ATOM 778 C CA . ASN A 1 97 ? -36.610 -22.313 54.900 1.00 47.69 97 ASN A CA 1
ATOM 779 C C . ASN A 1 97 ? -37.441 -23.312 55.715 1.00 47.69 97 ASN A C 1
ATOM 781 O O . ASN A 1 97 ? -38.479 -23.772 55.241 1.00 47.69 97 ASN A O 1
ATOM 785 N N . LYS A 1 98 ? -36.945 -23.622 56.925 1.00 49.41 98 LYS A N 1
ATOM 786 C CA . LYS A 1 98 ? -37.547 -24.360 58.064 1.00 49.41 98 LYS A CA 1
ATOM 787 C C . LYS A 1 98 ? -36.650 -25.508 58.543 1.00 49.41 98 LYS A C 1
ATOM 789 O O . LYS A 1 98 ? -37.014 -26.672 58.427 1.00 49.41 98 LYS A O 1
ATOM 794 N N . SER A 1 99 ? -35.523 -25.202 59.174 1.00 44.66 99 SER A N 1
ATOM 795 C CA . SER A 1 99 ? -35.092 -25.995 60.331 1.00 44.66 99 SER A CA 1
ATOM 796 C C . SER A 1 99 ? -34.037 -25.249 61.127 1.00 44.66 99 SER A C 1
ATOM 798 O O . SER A 1 99 ? -33.025 -24.809 60.596 1.00 44.66 99 SER A O 1
ATOM 800 N N . SER A 1 100 ? -34.310 -25.117 62.417 1.00 51.34 100 SER A N 1
ATOM 801 C CA . SER A 1 100 ? -33.410 -24.582 63.426 1.00 51.34 100 SER A CA 1
ATOM 802 C C . SER A 1 100 ? -32.136 -25.435 63.480 1.00 51.34 100 SER A C 1
ATOM 804 O O . SER A 1 100 ? -32.201 -26.587 63.905 1.00 51.34 100 SER A O 1
ATOM 806 N N . GLN A 1 101 ? -30.978 -24.889 63.106 1.00 40.03 101 GLN A N 1
ATOM 807 C CA . GLN A 1 101 ? -29.688 -25.510 63.415 1.00 40.03 101 GLN A CA 1
ATOM 808 C C . GLN A 1 101 ? -28.952 -24.681 64.469 1.00 40.03 101 GLN A C 1
ATOM 810 O O . GLN A 1 101 ? -28.762 -23.475 64.339 1.00 40.03 101 GLN A O 1
ATOM 815 N N . LYS A 1 102 ? -28.625 -25.364 65.571 1.00 43.94 102 LYS A N 1
ATOM 816 C CA . LYS A 1 102 ? -27.764 -24.895 66.660 1.00 43.94 102 LYS A CA 1
ATOM 817 C C . LYS A 1 102 ? -26.398 -24.477 66.095 1.00 43.94 102 LYS A C 1
ATOM 819 O O . LYS A 1 102 ? -25.887 -25.207 65.250 1.00 43.94 102 LYS A O 1
ATOM 824 N N . PRO A 1 103 ? -25.777 -23.402 66.608 1.00 43.81 103 PRO A N 1
ATOM 825 C CA . PRO A 1 103 ? -24.452 -22.997 66.164 1.00 43.81 103 PRO A CA 1
ATOM 826 C C . PRO A 1 103 ? -23.412 -23.998 66.683 1.00 43.81 103 PRO A C 1
ATOM 828 O O . PRO A 1 103 ? -23.265 -24.186 67.893 1.00 43.81 103 PRO A O 1
ATOM 831 N N . SER A 1 104 ? -22.705 -24.669 65.775 1.00 49.31 104 SER A N 1
ATOM 832 C CA . SER A 1 104 ? -21.476 -25.397 66.085 1.00 49.31 104 SER A CA 1
ATOM 833 C C . SER A 1 104 ? -20.336 -24.389 66.203 1.00 49.31 104 SER A C 1
ATOM 835 O O . SER A 1 104 ? -19.626 -24.111 65.245 1.00 49.31 104 SER A O 1
ATOM 837 N N . THR A 1 105 ? -20.152 -23.870 67.417 1.00 52.78 105 THR A N 1
ATOM 838 C CA . THR A 1 105 ? -19.174 -22.847 67.843 1.00 52.78 105 THR A CA 1
ATOM 839 C C . THR A 1 105 ? -17.707 -23.117 67.453 1.00 52.78 105 THR A C 1
ATOM 841 O O . THR A 1 105 ? -16.856 -22.258 67.651 1.00 52.78 105 THR A O 1
ATOM 844 N N . GLN A 1 106 ? -17.384 -24.294 66.916 1.00 51.41 106 GLN A N 1
ATOM 845 C CA . GLN A 1 106 ? -16.015 -24.710 66.619 1.00 51.41 106 GLN A CA 1
ATOM 846 C C . GLN A 1 106 ? -15.587 -24.458 65.165 1.00 51.41 106 GLN A C 1
ATOM 848 O O . GLN A 1 106 ? -14.431 -24.116 64.950 1.00 51.41 106 GLN A O 1
ATOM 853 N N . GLU A 1 107 ? -16.497 -24.557 64.188 1.00 53.50 107 GLU A N 1
ATOM 854 C CA . GLU A 1 107 ? -16.193 -24.224 62.781 1.00 53.50 107 GLU A CA 1
ATOM 855 C C . GLU A 1 107 ? -16.169 -22.705 62.564 1.00 53.50 107 GLU A C 1
ATOM 857 O O . GLU A 1 107 ? -15.305 -22.197 61.856 1.00 53.50 107 GLU A O 1
ATOM 862 N N . ASP A 1 108 ? -17.039 -21.960 63.254 1.00 55.69 108 ASP A N 1
ATOM 863 C CA . ASP A 1 108 ? -17.066 -20.492 63.185 1.00 55.69 108 ASP A CA 1
ATOM 864 C C . ASP A 1 108 ? -15.768 -19.857 63.714 1.00 55.69 108 ASP A C 1
ATOM 866 O O . ASP A 1 108 ? -15.318 -18.833 63.203 1.00 55.69 108 ASP A O 1
ATOM 870 N N . ALA A 1 109 ? -15.141 -20.473 64.724 1.00 66.00 109 ALA A N 1
ATOM 871 C CA . ALA A 1 109 ? -13.860 -20.021 65.264 1.00 66.00 109 ALA A CA 1
ATOM 872 C C . ALA A 1 109 ? -12.694 -20.282 64.294 1.00 66.00 109 ALA A C 1
ATOM 874 O O . ALA A 1 109 ? -11.780 -19.464 64.205 1.00 66.00 109 ALA A O 1
ATOM 875 N N . ASP A 1 110 ? -12.748 -21.391 63.553 1.00 73.25 110 ASP A N 1
ATOM 876 C CA . ASP A 1 110 ? -11.731 -21.784 62.572 1.00 73.25 110 ASP A CA 1
ATOM 877 C C . ASP A 1 110 ? -11.831 -20.931 61.294 1.00 73.25 110 ASP A C 1
ATOM 879 O O . ASP A 1 110 ? -10.833 -20.425 60.786 1.00 73.25 110 ASP A O 1
ATOM 883 N N . VAL A 1 111 ? -13.056 -20.643 60.834 1.00 78.25 111 VAL A N 1
ATOM 884 C CA . VAL A 1 111 ? -13.303 -19.720 59.712 1.00 78.25 111 VAL A CA 1
ATOM 885 C C . VAL A 1 111 ? -12.921 -18.287 60.080 1.00 78.25 111 VAL A C 1
ATOM 887 O O . VAL A 1 111 ? -12.333 -17.586 59.260 1.00 78.25 111 VAL A O 1
ATOM 890 N N . ALA A 1 112 ? -13.203 -17.843 61.308 1.00 82.31 112 ALA A N 1
ATOM 891 C CA . ALA A 1 112 ? -12.771 -16.529 61.776 1.00 82.31 112 ALA A CA 1
ATOM 892 C C . ALA A 1 112 ? -11.239 -16.419 61.844 1.00 82.31 112 ALA A C 1
ATOM 894 O O . ALA A 1 112 ? -10.690 -15.397 61.434 1.00 82.31 112 ALA A O 1
ATOM 895 N N . ALA A 1 113 ? -10.551 -17.473 62.296 1.00 84.75 113 ALA A N 1
ATOM 896 C CA . ALA A 1 113 ? -9.092 -17.525 62.306 1.00 84.75 113 ALA A CA 1
ATOM 897 C C . ALA A 1 113 ? -8.510 -17.492 60.884 1.00 84.75 113 ALA A C 1
ATOM 899 O O . ALA A 1 113 ? -7.604 -16.702 60.623 1.00 84.75 113 ALA A O 1
ATOM 900 N N . LEU A 1 114 ? -9.079 -18.264 59.950 1.00 87.62 114 LEU A N 1
ATOM 901 C CA . LEU A 1 114 ? -8.669 -18.272 58.544 1.00 87.62 114 LEU A CA 1
ATOM 902 C C . LEU A 1 114 ? -8.902 -16.909 57.879 1.00 87.62 114 LEU A C 1
ATOM 904 O O . LEU A 1 114 ? -8.035 -16.403 57.172 1.00 87.62 114 LEU A O 1
ATOM 908 N N . LEU A 1 115 ? -10.055 -16.279 58.121 1.00 89.50 115 LEU A N 1
ATOM 909 C CA . LEU A 1 115 ? -10.346 -14.942 57.604 1.00 89.50 115 LEU A CA 1
ATOM 910 C C . LEU A 1 115 ? -9.360 -13.914 58.154 1.00 89.50 115 LEU A C 1
ATOM 912 O O . LEU A 1 115 ? -8.840 -13.104 57.392 1.00 89.50 115 LEU A O 1
ATOM 916 N N . GLN A 1 116 ? -9.042 -13.985 59.444 1.00 91.44 116 GLN A N 1
ATOM 917 C CA . GLN A 1 116 ? -8.079 -13.086 60.063 1.00 91.44 116 GLN A CA 1
ATOM 918 C C . GLN A 1 116 ? -6.657 -13.307 59.527 1.00 91.44 116 GLN A C 1
ATOM 920 O O . GLN A 1 116 ? -5.959 -12.334 59.256 1.00 91.44 116 GLN A O 1
ATOM 925 N N . GLU A 1 117 ? -6.257 -14.555 59.275 1.00 91.38 117 GLU A N 1
ATOM 926 C CA . GLU A 1 117 ? -4.987 -14.892 58.623 1.00 91.38 117 GLU A CA 1
ATOM 927 C C . GLU A 1 117 ? -4.938 -14.380 57.176 1.00 91.38 117 GLU A C 1
ATOM 929 O O . GLU A 1 117 ? -3.965 -13.738 56.784 1.00 91.38 117 GLU A O 1
ATOM 934 N N . THR A 1 118 ? -6.002 -14.578 56.389 1.00 87.12 118 THR A N 1
ATOM 935 C CA . THR A 1 118 ? -6.077 -14.042 55.019 1.00 87.12 118 THR A CA 1
ATOM 936 C C . THR A 1 118 ? -6.077 -12.519 54.998 1.00 87.12 118 THR A C 1
ATOM 938 O O . THR A 1 118 ? -5.455 -11.925 54.121 1.00 87.12 118 THR A O 1
ATOM 941 N N . GLN A 1 119 ? -6.713 -11.876 55.977 1.00 90.31 119 GLN A N 1
ATOM 942 C CA . GLN A 1 119 ? -6.708 -10.427 56.100 1.00 90.31 119 GLN A CA 1
ATOM 943 C C . GLN A 1 119 ? -5.316 -9.908 56.474 1.00 90.31 119 GLN A C 1
ATOM 945 O O . GLN A 1 119 ? -4.836 -8.979 55.832 1.00 90.31 119 GLN A O 1
ATOM 950 N N . SER A 1 120 ? -4.618 -10.551 57.414 1.00 90.88 120 SER A N 1
ATOM 951 C CA . SER A 1 120 ? -3.221 -10.222 57.724 1.00 90.88 120 SER A CA 1
ATOM 952 C C . SER A 1 120 ? -2.286 -10.459 56.531 1.00 90.88 120 SER A C 1
ATOM 954 O O . SER A 1 120 ? -1.399 -9.648 56.282 1.00 90.88 120 SER A O 1
ATOM 956 N N . ALA A 1 121 ? -2.503 -11.522 55.750 1.00 87.12 121 ALA A N 1
ATOM 957 C CA . ALA A 1 121 ? -1.734 -11.786 54.535 1.00 87.12 121 ALA A CA 1
ATOM 958 C C . ALA A 1 121 ? -2.000 -10.738 53.441 1.00 87.12 121 ALA A C 1
ATOM 960 O O . ALA A 1 121 ? -1.069 -10.329 52.751 1.00 87.12 121 ALA A O 1
ATOM 961 N N . LEU A 1 122 ? -3.245 -10.272 53.295 1.00 83.94 122 LEU A N 1
ATOM 962 C CA . LEU A 1 122 ? -3.603 -9.193 52.371 1.00 83.94 122 LEU A CA 1
ATOM 963 C C . LEU A 1 122 ? -3.018 -7.847 52.808 1.00 83.94 122 LEU A C 1
ATOM 965 O O . LEU A 1 122 ? -2.503 -7.124 51.962 1.00 83.94 122 LEU A O 1
ATOM 969 N N . GLU A 1 123 ? -3.044 -7.528 54.103 1.00 88.62 123 GLU A N 1
ATOM 970 C CA . GLU A 1 123 ? -2.423 -6.317 54.659 1.00 88.62 123 GLU A CA 1
ATOM 971 C C . GLU A 1 123 ? -0.896 -6.343 54.484 1.00 88.62 123 GLU A C 1
ATOM 973 O O . GLU A 1 123 ? -0.297 -5.340 54.095 1.00 88.62 123 GLU A O 1
ATOM 978 N N . GLN A 1 124 ? -0.261 -7.505 54.668 1.00 87.94 124 GLN A N 1
ATOM 979 C CA . GLN A 1 124 ? 1.165 -7.684 54.398 1.00 87.94 124 GLN A CA 1
ATOM 980 C C . GLN A 1 124 ? 1.480 -7.540 52.902 1.00 87.94 124 GLN A C 1
ATOM 982 O O . GLN A 1 124 ? 2.397 -6.803 52.547 1.00 87.94 124 GLN A O 1
ATOM 987 N N . LEU A 1 125 ? 0.702 -8.174 52.018 1.00 81.00 125 LEU A N 1
ATOM 988 C CA . LEU A 1 125 ? 0.876 -8.050 50.568 1.00 81.00 125 LEU A CA 1
ATOM 989 C C . LEU A 1 125 ? 0.670 -6.602 50.103 1.00 81.00 125 LEU A C 1
ATOM 991 O O . LEU A 1 125 ? 1.384 -6.122 49.227 1.00 81.00 125 LEU A O 1
ATOM 995 N N . GLN A 1 126 ? -0.288 -5.895 50.706 1.00 79.50 126 GLN A N 1
ATOM 996 C CA . GLN A 1 126 ? -0.522 -4.479 50.459 1.00 79.50 126 GLN A CA 1
ATOM 997 C C . GLN A 1 126 ? 0.687 -3.642 50.889 1.00 79.50 126 GLN A C 1
ATOM 999 O O . GLN A 1 126 ? 1.129 -2.817 50.096 1.00 79.50 126 GLN A O 1
ATOM 1004 N N . SER A 1 127 ? 1.274 -3.916 52.061 1.00 76.88 127 SER A N 1
ATOM 1005 C CA . SER A 1 127 ? 2.497 -3.239 52.517 1.00 76.88 127 SER A CA 1
ATOM 1006 C C . SER A 1 127 ? 3.722 -3.551 51.645 1.00 76.88 127 SER A C 1
ATOM 1008 O O . SER A 1 127 ? 4.547 -2.684 51.371 1.00 76.88 127 SER A O 1
ATOM 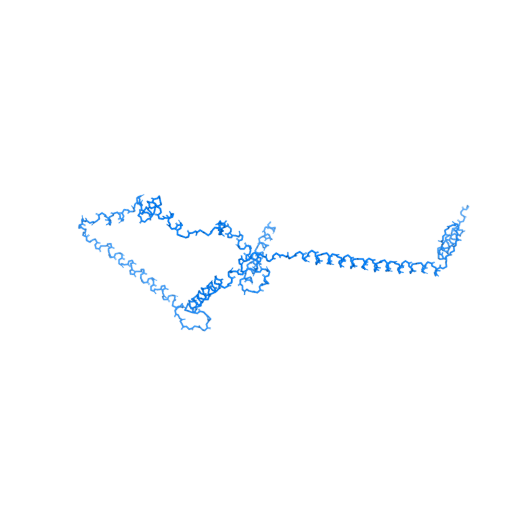1010 N N . GLU A 1 128 ? 3.818 -4.773 51.110 1.00 76.81 128 GLU A N 1
ATOM 1011 C CA . GLU A 1 128 ? 4.832 -5.134 50.113 1.00 76.81 128 GLU A CA 1
ATOM 1012 C C . GLU A 1 128 ? 4.597 -4.422 48.773 1.00 76.81 128 GLU A C 1
ATOM 1014 O O . GLU A 1 128 ? 5.549 -4.219 48.025 1.00 76.81 128 GLU A O 1
ATOM 1019 N N . CYS A 1 129 ? 3.359 -4.005 48.483 1.00 63.56 129 CYS A N 1
ATOM 1020 C CA . CYS A 1 129 ? 2.969 -3.242 47.297 1.00 63.56 129 CYS A CA 1
ATOM 1021 C C . CYS A 1 129 ? 2.932 -1.721 47.519 1.00 63.56 129 CYS A C 1
ATOM 1023 O O . CYS A 1 129 ? 2.540 -0.997 46.600 1.00 63.56 129 CYS A O 1
ATOM 1025 N N . ASP A 1 130 ? 3.366 -1.212 48.678 1.00 61.62 130 ASP A N 1
ATOM 1026 C CA . ASP A 1 130 ? 3.375 0.230 48.973 1.00 61.62 130 ASP A CA 1
ATOM 1027 C C . ASP A 1 130 ? 4.220 1.031 47.965 1.00 61.62 130 ASP A C 1
ATOM 1029 O O . ASP A 1 130 ? 3.922 2.191 47.688 1.00 61.62 130 ASP A O 1
ATOM 1033 N N . PHE A 1 131 ? 5.185 0.395 47.287 1.00 58.53 131 PHE A N 1
ATOM 1034 C CA . PHE A 1 131 ? 5.943 1.000 46.182 1.00 58.53 131 PHE A CA 1
ATOM 1035 C C . PHE A 1 131 ? 5.084 1.412 44.969 1.00 58.53 131 PHE A C 1
ATOM 1037 O O . PHE A 1 131 ? 5.542 2.201 44.145 1.00 58.53 131 PHE A O 1
ATOM 1044 N N . LEU A 1 132 ? 3.864 0.876 44.823 1.00 56.47 132 LEU A N 1
ATOM 1045 C CA . LEU A 1 132 ? 2.898 1.295 43.797 1.00 56.47 132 LEU A CA 1
ATOM 1046 C C . LEU A 1 132 ? 2.089 2.529 44.225 1.00 56.47 132 LEU A C 1
ATOM 1048 O O . LEU A 1 132 ? 1.556 3.226 43.361 1.00 56.47 132 LEU A O 1
ATOM 1052 N N . ASN A 1 133 ? 1.994 2.781 45.535 1.00 53.69 133 ASN A N 1
ATOM 1053 C CA . ASN A 1 133 ? 1.286 3.915 46.137 1.00 53.69 133 ASN A CA 1
ATOM 1054 C C . ASN A 1 133 ? 2.214 5.073 46.527 1.00 53.69 133 ASN A C 1
ATOM 1056 O O . ASN A 1 133 ? 1.716 6.156 46.827 1.00 53.69 133 ASN A O 1
ATOM 1060 N N . GLU A 1 134 ? 3.536 4.873 46.512 1.00 48.53 134 GLU A N 1
ATOM 1061 C CA . GLU A 1 134 ? 4.536 5.939 46.632 1.00 48.53 134 GLU A CA 1
ATOM 1062 C C . GLU A 1 134 ? 4.427 6.900 45.433 1.00 48.53 134 GLU A C 1
ATOM 1064 O O . GLU A 1 134 ? 5.146 6.833 44.430 1.00 48.53 134 GLU A O 1
ATOM 1069 N N . GLU A 1 135 ? 3.488 7.838 45.547 1.00 54.97 135 GLU A N 1
ATOM 1070 C CA . GLU A 1 135 ? 3.501 9.108 44.842 1.00 54.97 135 GLU A CA 1
ATOM 1071 C C . GLU A 1 135 ? 4.771 9.875 45.228 1.00 54.97 135 GLU A C 1
ATOM 1073 O O . GLU A 1 135 ? 4.744 10.701 46.136 1.00 54.97 135 GLU A O 1
ATOM 1078 N N . GLN A 1 136 ? 5.878 9.616 44.526 1.00 52.34 136 GLN A N 1
ATOM 1079 C CA . GLN A 1 136 ? 6.820 10.619 44.003 1.00 52.34 136 GLN A CA 1
ATOM 1080 C C . GLN A 1 136 ? 8.127 9.958 43.551 1.00 52.34 136 GLN A C 1
ATOM 1082 O O . GLN A 1 136 ? 9.165 10.012 44.206 1.00 52.34 136 GLN A O 1
ATOM 1087 N N . SER A 1 137 ? 8.123 9.455 42.320 1.00 49.16 137 SER A N 1
ATOM 1088 C CA . SER A 1 137 ? 9.279 9.670 41.451 1.00 49.16 137 SER A CA 1
ATOM 1089 C C . SER A 1 137 ? 8.804 10.424 40.204 1.00 49.16 137 SER A C 1
ATOM 1091 O O . SER A 1 137 ? 7.696 10.165 39.728 1.00 49.16 137 SER A O 1
ATOM 1093 N N . PRO A 1 138 ? 9.585 11.374 39.658 1.00 46.53 138 PRO A N 1
ATOM 1094 C CA . PRO A 1 138 ? 9.229 12.144 38.462 1.00 46.53 138 PRO A CA 1
ATOM 1095 C C . PRO A 1 138 ? 9.405 11.294 37.186 1.00 46.53 138 PRO A C 1
ATOM 1097 O O . PRO A 1 138 ? 10.011 11.718 36.205 1.00 46.53 138 PRO A O 1
ATOM 1100 N N . GLY A 1 139 ? 8.913 10.055 37.223 1.00 54.84 139 GLY A N 1
ATOM 1101 C CA . GLY A 1 139 ? 9.042 9.021 36.205 1.00 54.84 139 GLY A CA 1
ATOM 1102 C C . GLY A 1 139 ? 7.749 8.819 35.418 1.00 54.84 139 GLY A C 1
ATOM 1103 O O . GLY A 1 139 ? 7.117 7.777 35.504 1.00 54.84 139 GLY A O 1
ATOM 1104 N N . VAL A 1 140 ? 7.379 9.839 34.647 1.00 59.28 140 VAL A N 1
ATOM 1105 C CA . VAL A 1 140 ? 6.626 9.823 33.374 1.00 59.28 140 VAL A CA 1
ATOM 1106 C C . VAL A 1 140 ? 5.197 9.232 33.306 1.00 59.28 140 VAL A C 1
ATOM 1108 O O . VAL A 1 140 ? 4.436 9.777 32.518 1.00 59.28 140 VAL A O 1
ATOM 1111 N N . PHE A 1 141 ? 4.720 8.263 34.101 1.00 55.50 141 PHE A N 1
ATOM 1112 C CA . PHE A 1 141 ? 3.314 7.804 33.974 1.00 55.50 141 PHE A CA 1
ATOM 1113 C C . PHE A 1 141 ? 2.675 7.340 35.291 1.00 55.50 141 PHE A C 1
ATOM 1115 O O . PHE A 1 141 ? 2.814 6.191 35.699 1.00 55.50 141 PHE A O 1
ATOM 1122 N N . SER A 1 142 ? 1.892 8.221 35.923 1.00 66.44 142 SER A N 1
ATOM 1123 C CA . SER A 1 142 ? 0.958 7.828 36.989 1.00 66.44 142 SER A CA 1
ATOM 1124 C C . SER A 1 142 ? -0.249 7.080 36.389 1.00 66.44 142 SER A C 1
ATOM 1126 O O . SER A 1 142 ? -0.747 7.493 35.334 1.00 66.44 142 SER A O 1
ATOM 1128 N N . PRO A 1 143 ? -0.795 6.042 37.052 1.00 69.38 143 PRO A N 1
ATOM 1129 C CA . PRO A 1 143 ? -2.047 5.389 36.653 1.00 69.38 143 PRO A CA 1
ATOM 1130 C C . PRO A 1 143 ? -3.218 6.364 36.437 1.00 69.38 143 PRO A C 1
ATOM 1132 O O . PRO A 1 143 ? -4.081 6.122 35.591 1.00 69.38 143 PRO A O 1
ATOM 1135 N N . GLY A 1 144 ? -3.235 7.495 37.155 1.00 73.06 144 GLY A N 1
ATOM 1136 C CA . GLY A 1 144 ? -4.208 8.570 36.945 1.00 73.06 144 GLY A CA 1
ATOM 1137 C C . GLY A 1 144 ? -4.020 9.297 35.609 1.00 73.06 144 GLY A C 1
ATOM 1138 O O . GLY A 1 144 ? -5.000 9.587 34.927 1.00 73.06 144 GLY A O 1
ATOM 1139 N N . SER A 1 145 ? -2.770 9.515 35.189 1.00 75.00 145 SER A N 1
ATOM 1140 C CA . SER A 1 145 ? -2.440 10.111 33.887 1.00 75.00 145 SER A CA 1
ATOM 1141 C C . SER A 1 145 ? -2.779 9.170 32.731 1.00 75.00 145 SER A C 1
ATOM 1143 O O . SER A 1 145 ? -3.320 9.623 31.726 1.00 75.00 145 SER A O 1
ATOM 1145 N N . LEU A 1 146 ? -2.559 7.860 32.893 1.00 81.88 146 LEU A N 1
ATOM 1146 C CA . LEU A 1 146 ? -2.973 6.867 31.900 1.00 81.88 146 LEU A CA 1
ATOM 1147 C C . LEU A 1 146 ? -4.498 6.824 31.747 1.00 81.88 146 LEU A C 1
ATOM 1149 O O . LEU A 1 146 ? -5.003 6.790 30.628 1.00 81.88 146 LEU A O 1
ATOM 1153 N N . ARG A 1 147 ? -5.238 6.850 32.862 1.00 83.00 147 ARG A N 1
ATOM 1154 C CA . ARG A 1 147 ? -6.706 6.877 32.830 1.00 83.00 147 ARG A CA 1
ATOM 1155 C C . ARG A 1 147 ? -7.224 8.146 32.155 1.00 83.00 147 ARG A C 1
ATOM 1157 O O . ARG A 1 147 ? -8.130 8.053 31.337 1.00 83.00 147 ARG A O 1
ATOM 1164 N N . LEU A 1 148 ? -6.627 9.298 32.460 1.00 87.94 148 LEU A N 1
ATOM 1165 C CA . LEU A 1 148 ? -6.949 10.564 31.804 1.00 87.94 148 LEU A CA 1
ATOM 1166 C C . LEU A 1 148 ? -6.684 10.487 30.291 1.00 87.94 148 LEU A C 1
ATOM 1168 O O . LEU A 1 148 ? -7.587 10.748 29.508 1.00 87.94 148 LEU A O 1
ATOM 1172 N N . ALA A 1 149 ? -5.498 10.028 29.881 1.00 89.25 149 ALA A N 1
ATOM 1173 C CA . ALA A 1 149 ? -5.137 9.886 28.471 1.00 89.25 149 ALA A CA 1
ATOM 1174 C C . ALA A 1 149 ? -6.050 8.899 27.722 1.00 89.25 149 ALA A C 1
ATOM 1176 O O . ALA A 1 149 ? -6.401 9.131 26.567 1.00 89.25 149 ALA A O 1
ATOM 1177 N N . ALA A 1 150 ? -6.468 7.810 28.376 1.00 84.44 150 ALA A N 1
ATOM 1178 C CA . ALA A 1 150 ? -7.423 6.861 27.813 1.00 84.44 150 ALA A CA 1
ATOM 1179 C C . ALA A 1 150 ? -8.814 7.491 27.624 1.00 84.44 150 ALA A C 1
ATOM 1181 O O . ALA A 1 150 ? -9.429 7.298 26.574 1.00 84.44 150 ALA A O 1
ATOM 1182 N N . CYS A 1 151 ? -9.287 8.279 28.596 1.00 92.19 151 CYS A N 1
ATOM 1183 C CA . CYS A 1 151 ? -10.533 9.038 28.476 1.00 92.19 151 CYS A CA 1
ATOM 1184 C C . CYS A 1 151 ? -10.458 10.079 27.349 1.00 92.19 151 CYS A C 1
ATOM 1186 O O . CYS A 1 151 ? -11.376 10.160 26.533 1.00 92.19 151 CYS A O 1
ATOM 1188 N N . ASP A 1 152 ? -9.355 10.824 27.260 1.00 95.31 152 ASP A N 1
ATOM 1189 C CA . ASP A 1 152 ? -9.140 11.831 26.217 1.00 95.31 152 ASP A CA 1
ATOM 1190 C C . ASP A 1 152 ? -9.121 11.191 24.824 1.00 95.31 152 ASP A C 1
ATOM 1192 O O . ASP A 1 152 ? -9.778 11.675 23.899 1.00 95.31 152 ASP A O 1
ATOM 1196 N N . LEU A 1 153 ? -8.426 10.059 24.675 1.00 94.50 153 LEU A N 1
ATOM 1197 C CA . LEU A 1 153 ? -8.398 9.303 23.426 1.00 94.50 153 LEU A CA 1
ATOM 1198 C C . LEU A 1 153 ? -9.789 8.782 23.059 1.00 94.50 153 LEU A C 1
ATOM 1200 O O . LEU A 1 153 ? -10.194 8.885 21.902 1.00 94.50 153 LEU A O 1
ATOM 1204 N N . GLN A 1 154 ? -10.538 8.250 24.025 1.00 95.06 154 GLN A N 1
ATOM 1205 C CA . GLN A 1 154 ? -11.905 7.792 23.795 1.00 95.06 154 GLN A CA 1
ATOM 1206 C C . GLN A 1 154 ? -12.800 8.942 23.321 1.00 95.06 154 GLN A C 1
ATOM 1208 O O . GLN A 1 154 ? -13.582 8.767 22.384 1.00 95.06 154 GLN A O 1
ATOM 1213 N N . GLN A 1 155 ? -12.663 10.125 23.919 1.00 95.62 155 GLN A N 1
ATOM 1214 C CA . GLN A 1 155 ? -13.423 11.303 23.523 1.00 95.62 155 GLN A CA 1
ATOM 1215 C C . GLN A 1 155 ? -13.023 11.796 22.126 1.00 95.62 155 GLN A C 1
ATOM 1217 O O . GLN A 1 155 ? -13.903 12.086 21.316 1.00 95.62 155 GLN A O 1
ATOM 1222 N N . LEU A 1 156 ? -11.727 11.812 21.803 1.00 96.62 156 LEU A N 1
ATOM 1223 C CA . LEU A 1 156 ? -11.225 12.144 20.467 1.00 96.62 156 LEU A CA 1
ATOM 1224 C C . LEU A 1 156 ? -11.712 11.147 19.407 1.00 96.62 156 LEU A C 1
ATOM 1226 O O . LEU A 1 156 ? -12.087 11.535 18.305 1.00 96.62 156 LEU A O 1
ATOM 1230 N N . MET A 1 157 ? -11.737 9.855 19.731 1.00 94.88 157 MET A N 1
ATOM 1231 C CA . MET A 1 157 ? -12.236 8.824 18.824 1.00 94.88 157 MET A CA 1
ATOM 1232 C C . MET A 1 157 ? -13.744 8.921 18.616 1.00 94.88 157 MET A C 1
ATOM 1234 O O . MET A 1 157 ? -14.213 8.741 17.494 1.00 94.88 157 MET A O 1
ATOM 1238 N N . ALA A 1 158 ? -14.508 9.259 19.656 1.00 94.38 158 ALA A N 1
ATOM 1239 C CA . ALA A 1 158 ? -15.944 9.483 19.536 1.00 94.38 158 ALA A CA 1
ATOM 1240 C C . ALA A 1 158 ? -16.263 10.711 18.666 1.00 94.38 158 ALA A C 1
ATOM 1242 O O . ALA A 1 158 ? -17.126 10.632 17.790 1.00 94.38 158 ALA A O 1
ATOM 1243 N N . THR A 1 159 ? -15.547 11.824 18.858 1.00 94.12 159 THR A N 1
ATOM 1244 C CA . THR A 1 159 ? -15.729 13.032 18.038 1.00 94.12 159 THR A CA 1
ATOM 1245 C C . THR A 1 159 ? -15.276 12.807 16.601 1.00 94.12 159 THR A C 1
ATOM 1247 O O . THR A 1 159 ? -16.014 13.146 15.678 1.00 94.12 159 THR A O 1
ATOM 1250 N N . PHE A 1 160 ? -14.126 12.160 16.392 1.00 94.88 160 PHE A N 1
ATOM 1251 C CA . PHE A 1 160 ? -13.660 11.779 15.060 1.00 94.88 160 PHE A CA 1
ATOM 1252 C C . PHE A 1 160 ? -14.665 10.871 14.353 1.00 94.88 160 PHE A C 1
ATOM 1254 O O . PHE A 1 160 ? -14.994 11.117 13.198 1.00 94.88 160 PHE A O 1
ATOM 1261 N N . ARG A 1 161 ? -15.198 9.853 15.040 1.00 91.94 161 ARG A N 1
ATOM 1262 C CA . ARG A 1 161 ? -16.221 8.964 14.478 1.00 91.94 161 ARG A CA 1
ATOM 1263 C C . ARG A 1 161 ? -17.458 9.745 14.051 1.00 91.94 161 ARG A C 1
ATOM 1265 O O . ARG A 1 161 ? -17.994 9.470 12.986 1.00 91.94 161 ARG A O 1
ATOM 1272 N N . HIS A 1 162 ? -17.901 10.708 14.855 1.00 93.94 162 HIS A N 1
ATOM 1273 C CA . HIS A 1 162 ? -19.051 11.531 14.501 1.00 93.94 162 HIS A CA 1
ATOM 1274 C C . HIS A 1 162 ? -18.789 12.365 13.240 1.00 93.94 162 HIS A C 1
ATOM 1276 O O . HIS A 1 162 ? -19.566 12.272 12.299 1.00 93.94 162 HIS A O 1
ATOM 1282 N N . VAL A 1 163 ? -17.661 13.082 13.180 1.00 93.31 163 VAL A N 1
ATOM 1283 C CA . VAL A 1 163 ? -17.258 13.867 11.995 1.00 93.31 163 VAL A CA 1
ATOM 1284 C C . VAL A 1 163 ? -17.066 12.972 10.769 1.00 93.31 163 VAL A C 1
ATOM 1286 O O . VAL A 1 163 ? -17.441 13.333 9.655 1.00 93.31 163 VAL A O 1
ATOM 1289 N N . TYR A 1 164 ? -16.509 11.775 10.959 1.00 90.12 164 TYR A N 1
ATOM 1290 C CA . TYR A 1 164 ? -16.383 10.798 9.890 1.00 90.12 164 TYR A CA 1
ATOM 1291 C C . TYR A 1 164 ? -17.758 10.412 9.345 1.00 90.12 164 TYR A C 1
ATOM 1293 O O . TYR A 1 164 ? -17.969 10.476 8.141 1.00 90.12 164 TYR A O 1
ATOM 1301 N N . GLU A 1 165 ? -18.702 10.057 10.215 1.00 90.25 165 GLU A N 1
ATOM 1302 C CA . GLU A 1 165 ? -20.051 9.646 9.823 1.00 90.25 165 GLU A CA 1
ATOM 1303 C C . GLU A 1 165 ? -20.862 10.771 9.165 1.00 90.25 165 GLU A C 1
ATOM 1305 O O . GLU A 1 165 ? -21.573 10.503 8.195 1.00 90.25 165 GLU A O 1
ATOM 1310 N N . THR A 1 166 ? -20.757 12.014 9.649 1.00 90.25 166 THR A N 1
ATOM 1311 C CA . THR A 1 166 ? -21.535 13.144 9.116 1.00 90.25 166 THR A CA 1
ATOM 1312 C C . THR A 1 166 ? -20.934 13.728 7.843 1.00 90.25 166 THR A C 1
ATOM 1314 O O . THR A 1 166 ? -21.665 13.973 6.882 1.00 90.25 166 THR A O 1
ATOM 1317 N N . ASP A 1 167 ? -19.613 13.917 7.812 1.00 86.31 167 ASP A N 1
ATOM 1318 C CA . ASP A 1 167 ? -18.979 14.792 6.823 1.00 86.31 167 ASP A CA 1
ATOM 1319 C C . ASP A 1 167 ? -18.125 14.010 5.824 1.00 86.31 167 ASP A C 1
ATOM 1321 O O . ASP A 1 167 ? -18.101 14.336 4.638 1.00 86.31 167 ASP A O 1
ATOM 1325 N N . LEU A 1 168 ? -17.421 12.964 6.274 1.00 83.44 168 LEU A N 1
ATOM 1326 C CA . LEU A 1 168 ? -16.432 12.259 5.446 1.00 83.44 168 LEU A CA 1
ATOM 1327 C C . LEU A 1 168 ? -16.968 10.972 4.814 1.00 83.44 168 LEU A C 1
ATOM 1329 O O . LEU A 1 168 ? -16.516 10.585 3.735 1.00 83.44 168 LEU A O 1
ATOM 1333 N N . ARG A 1 169 ? -17.962 10.324 5.428 1.00 86.19 169 ARG A N 1
ATOM 1334 C CA . ARG A 1 169 ? -18.498 9.026 5.001 1.00 86.19 169 ARG A CA 1
ATOM 1335 C C . ARG A 1 169 ? -19.005 9.061 3.570 1.00 86.19 169 ARG A C 1
ATOM 1337 O O . ARG A 1 169 ? -18.785 8.109 2.825 1.00 86.19 169 ARG A O 1
ATOM 1344 N N . VAL A 1 170 ? -19.638 10.163 3.171 1.00 81.88 170 VAL A N 1
ATOM 1345 C CA . VAL A 1 170 ? -20.146 10.362 1.805 1.00 81.88 170 VAL A CA 1
ATOM 1346 C C . VAL A 1 170 ? -19.009 10.375 0.778 1.00 81.88 170 VAL A C 1
ATOM 1348 O O . VAL A 1 170 ? -19.196 9.899 -0.337 1.00 81.88 170 VAL A O 1
ATOM 1351 N N . TYR A 1 171 ? -17.821 10.861 1.144 1.00 78.69 171 TYR A N 1
ATOM 1352 C CA . TYR A 1 171 ? -16.648 10.861 0.267 1.00 78.69 171 TYR A CA 1
ATOM 1353 C C . TYR A 1 171 ? -15.922 9.515 0.271 1.00 78.69 171 TYR A C 1
ATOM 1355 O O . TYR A 1 171 ? -15.509 9.053 -0.786 1.00 78.69 171 TYR A O 1
ATOM 1363 N N . CYS A 1 172 ? -15.802 8.863 1.430 1.00 76.94 172 CYS A N 1
ATOM 1364 C CA . CYS A 1 172 ? -15.147 7.556 1.544 1.00 76.94 172 CYS A CA 1
ATOM 1365 C C . CYS A 1 172 ? -15.973 6.404 0.955 1.00 76.94 172 CYS A C 1
ATOM 1367 O O . CYS A 1 172 ? -15.405 5.382 0.588 1.00 76.94 172 CYS A O 1
ATOM 1369 N N . SER A 1 173 ? -17.296 6.563 0.869 1.00 74.75 173 SER A N 1
ATOM 1370 C CA . SER A 1 173 ? -18.208 5.562 0.297 1.00 74.75 173 SER A CA 1
ATOM 1371 C C . SER A 1 173 ? -18.514 5.807 -1.182 1.00 74.75 173 SER A C 1
ATOM 1373 O O . SER A 1 173 ? -19.348 5.105 -1.748 1.00 74.75 173 SER A O 1
ATOM 1375 N N . ARG A 1 174 ? -17.912 6.829 -1.807 1.00 75.94 174 ARG A N 1
ATOM 1376 C CA . ARG A 1 174 ? -18.066 7.045 -3.247 1.00 75.94 174 ARG A CA 1
ATOM 1377 C C . ARG A 1 174 ? -17.322 5.958 -4.000 1.00 75.94 174 ARG A C 1
ATOM 1379 O O . ARG A 1 174 ? -16.177 5.650 -3.674 1.00 75.94 174 ARG A O 1
ATOM 1386 N N . ASP A 1 175 ? -17.963 5.449 -5.046 1.00 71.00 175 ASP A N 1
ATOM 1387 C CA . ASP A 1 175 ? -17.272 4.632 -6.029 1.00 71.00 175 ASP A CA 1
ATOM 1388 C C . ASP A 1 175 ? -16.045 5.400 -6.545 1.00 71.00 175 ASP A C 1
ATOM 1390 O O . ASP A 1 175 ? -16.119 6.628 -6.716 1.00 71.00 175 ASP A O 1
ATOM 1394 N N . PRO A 1 176 ? -14.910 4.711 -6.768 1.00 73.31 176 PRO A N 1
ATOM 1395 C CA . PRO A 1 176 ? -13.723 5.336 -7.325 1.00 73.31 176 PRO A CA 1
ATOM 1396 C C . PRO A 1 176 ? -14.115 6.150 -8.563 1.00 73.31 176 PRO A C 1
ATOM 1398 O O . PRO A 1 176 ? -14.866 5.630 -9.394 1.00 73.31 176 PRO A O 1
ATOM 1401 N N . PRO A 1 177 ? -13.652 7.408 -8.707 1.00 68.31 177 PRO A N 1
ATOM 1402 C CA . PRO A 1 177 ? -13.969 8.191 -9.888 1.00 68.31 177 PRO A CA 1
ATOM 1403 C C . PRO A 1 177 ? -13.547 7.399 -11.125 1.00 68.31 177 PRO A C 1
ATOM 1405 O O . PRO A 1 177 ? -12.367 7.106 -11.317 1.00 68.31 177 PRO A O 1
ATOM 1408 N N . SER A 1 178 ? -14.528 7.006 -11.938 1.00 66.31 178 SER A N 1
ATOM 1409 C CA . SER A 1 178 ? -14.275 6.299 -13.185 1.00 66.31 178 SER A CA 1
ATOM 1410 C C . SER A 1 178 ? -13.489 7.229 -14.098 1.00 66.31 178 SER A C 1
ATOM 1412 O O . SER A 1 178 ? -13.928 8.352 -14.364 1.00 66.31 178 SER A O 1
ATOM 1414 N N . PHE A 1 179 ? -12.333 6.775 -14.566 1.00 61.66 179 PHE A N 1
ATOM 1415 C CA . PHE A 1 179 ? -11.531 7.532 -15.514 1.00 61.66 179 PHE A CA 1
ATOM 1416 C C . PHE A 1 179 ? -12.362 7.832 -16.773 1.00 61.66 179 PHE A C 1
ATOM 1418 O O . PHE A 1 179 ? -13.026 6.945 -17.310 1.00 61.66 179 PHE A O 1
ATOM 1425 N N . SER A 1 180 ? -12.378 9.095 -17.215 1.00 65.25 180 SER A N 1
ATOM 1426 C CA . SER A 1 180 ? -13.089 9.489 -18.436 1.00 65.25 180 SER A CA 1
ATOM 1427 C C . SER A 1 180 ? -12.422 8.853 -19.659 1.00 65.25 180 SER A C 1
ATOM 1429 O O . SER A 1 180 ? -11.231 8.535 -19.634 1.00 65.25 180 SER A O 1
ATOM 1431 N N . THR A 1 181 ? -13.155 8.744 -20.767 1.00 63.81 181 THR A N 1
ATOM 1432 C CA . THR A 1 181 ? -12.664 8.289 -22.085 1.00 63.81 181 THR A CA 1
ATOM 1433 C C . THR A 1 181 ? -11.447 9.065 -22.621 1.00 63.81 181 THR A C 1
ATOM 1435 O O . THR A 1 181 ? -10.866 8.687 -23.632 1.00 63.81 181 THR A O 1
ATOM 1438 N N . GLU A 1 182 ? -11.025 10.150 -21.963 1.00 64.19 182 GLU A N 1
ATOM 1439 C CA . GLU A 1 182 ? -9.784 10.871 -22.271 1.00 64.19 182 GLU A CA 1
ATOM 1440 C C . GLU A 1 182 ? -8.528 10.134 -21.774 1.00 64.19 182 GLU A C 1
ATOM 1442 O O . GLU A 1 182 ? -7.437 10.381 -22.287 1.00 64.19 182 GLU A O 1
ATOM 1447 N N . THR A 1 183 ? -8.645 9.190 -20.831 1.00 63.94 183 THR A N 1
ATOM 1448 C CA . THR A 1 183 ? -7.499 8.368 -20.388 1.00 63.94 183 THR A CA 1
ATOM 1449 C C . THR A 1 183 ? -6.928 7.490 -21.496 1.00 63.94 183 THR A C 1
ATOM 1451 O O . THR A 1 183 ? -5.710 7.321 -21.548 1.00 63.94 183 THR A O 1
ATOM 1454 N N . ASP A 1 184 ? -7.751 7.043 -22.447 1.00 74.00 184 ASP A N 1
ATOM 1455 C CA . ASP A 1 184 ? -7.279 6.329 -23.639 1.00 74.00 184 ASP A CA 1
ATOM 1456 C C . ASP A 1 184 ? -6.366 7.215 -24.503 1.00 74.00 184 ASP A C 1
ATOM 1458 O O . ASP A 1 184 ? -5.402 6.737 -25.104 1.00 74.00 184 ASP A O 1
ATOM 1462 N N . VAL A 1 185 ? -6.619 8.530 -24.532 1.00 81.44 185 VAL A N 1
ATOM 1463 C CA . VAL A 1 185 ? -5.768 9.498 -25.237 1.00 81.44 185 VAL A CA 1
ATOM 1464 C C . VAL A 1 185 ? -4.431 9.641 -24.518 1.00 81.44 185 VAL A C 1
ATOM 1466 O O . VAL A 1 185 ? -3.391 9.568 -25.168 1.00 81.44 185 VAL A O 1
ATOM 1469 N N . PHE A 1 186 ? -4.428 9.773 -23.188 1.00 81.19 186 PHE A N 1
ATOM 1470 C CA . PHE A 1 186 ? -3.186 9.834 -22.407 1.00 81.19 186 PHE A CA 1
ATOM 1471 C C . PHE A 1 186 ? -2.367 8.549 -22.519 1.00 81.19 186 PHE A C 1
ATOM 1473 O O . PHE A 1 186 ? -1.155 8.616 -22.719 1.00 81.19 186 PHE A O 1
ATOM 1480 N N . GLN A 1 187 ? -3.012 7.384 -22.459 1.00 82.94 187 GLN A N 1
ATOM 1481 C CA . GLN A 1 187 ? -2.344 6.097 -22.619 1.00 82.94 187 GLN A CA 1
ATOM 1482 C C . GLN A 1 187 ? -1.757 5.949 -24.024 1.00 82.94 187 GLN A C 1
ATOM 1484 O O . GLN A 1 187 ? -0.609 5.528 -24.171 1.00 82.94 187 GLN A O 1
ATOM 1489 N N . ARG A 1 188 ? -2.501 6.357 -25.058 1.00 88.81 188 ARG A N 1
ATOM 1490 C CA . ARG A 1 188 ? -2.024 6.335 -26.443 1.00 88.81 188 ARG A CA 1
ATOM 1491 C C . ARG A 1 188 ? -0.867 7.301 -26.668 1.00 88.81 188 ARG A C 1
ATOM 1493 O O . ARG A 1 188 ? 0.110 6.923 -27.304 1.00 88.81 188 ARG A O 1
ATOM 1500 N N . VAL A 1 189 ? -0.946 8.520 -26.135 1.00 91.88 189 VAL A N 1
ATOM 1501 C CA . VAL A 1 189 ? 0.138 9.511 -26.213 1.00 91.88 189 VAL A CA 1
ATOM 1502 C C . VAL A 1 189 ? 1.374 9.007 -25.474 1.00 91.88 189 VAL A C 1
ATOM 1504 O O . VAL A 1 189 ? 2.468 9.078 -26.022 1.00 91.88 189 VAL A O 1
ATOM 1507 N N . HIS A 1 190 ? 1.208 8.431 -24.282 1.00 92.25 190 HIS A N 1
ATOM 1508 C CA . HIS A 1 190 ? 2.301 7.834 -23.519 1.00 92.25 190 HIS A CA 1
ATOM 1509 C C . HIS A 1 190 ? 2.970 6.682 -24.283 1.00 92.25 190 HIS A C 1
ATOM 1511 O O . HIS A 1 190 ? 4.193 6.628 -24.360 1.00 92.25 190 HIS A O 1
ATOM 1517 N N . GLN A 1 191 ? 2.189 5.787 -24.896 1.00 93.31 191 GLN A N 1
ATOM 1518 C CA . GLN A 1 191 ? 2.722 4.712 -25.740 1.00 93.31 191 GLN A CA 1
ATOM 1519 C C . GLN A 1 191 ? 3.478 5.253 -26.958 1.00 93.31 191 GLN A C 1
ATOM 1521 O O . GLN A 1 191 ? 4.540 4.733 -27.292 1.00 93.31 191 GLN A O 1
ATOM 1526 N N . LEU A 1 192 ? 2.966 6.309 -27.597 1.00 95.38 192 LEU A N 1
ATOM 1527 C CA . LEU A 1 192 ? 3.625 6.941 -28.741 1.00 95.38 192 LEU A CA 1
ATOM 1528 C C . LEU A 1 192 ? 4.952 7.603 -28.342 1.00 95.38 192 LEU A C 1
ATOM 1530 O O . LEU A 1 192 ? 5.945 7.477 -29.051 1.00 95.38 192 LEU A O 1
ATOM 1534 N N . LEU A 1 193 ? 4.974 8.285 -27.195 1.00 96.25 193 LEU A N 1
ATOM 1535 C CA . LEU A 1 193 ? 6.177 8.893 -26.625 1.00 96.25 193 LEU A CA 1
ATOM 1536 C C . LEU A 1 193 ? 7.215 7.837 -26.252 1.00 96.25 193 LEU A C 1
ATOM 1538 O O . LEU A 1 193 ? 8.395 8.018 -26.536 1.00 96.25 193 LEU A O 1
ATOM 1542 N N . LEU A 1 194 ? 6.776 6.723 -25.664 1.00 96.19 194 LEU A N 1
ATOM 1543 C CA . LEU A 1 194 ? 7.652 5.604 -25.343 1.00 96.19 194 LEU A CA 1
ATOM 1544 C C . LEU A 1 194 ? 8.273 5.008 -26.613 1.00 96.19 194 LEU A C 1
ATOM 1546 O O . LEU A 1 194 ? 9.485 4.832 -26.658 1.00 96.19 194 LEU A O 1
ATOM 1550 N N . ALA A 1 195 ? 7.467 4.773 -27.654 1.00 94.50 195 ALA A N 1
ATOM 1551 C CA . ALA A 1 195 ? 7.958 4.286 -28.942 1.00 94.50 195 ALA A CA 1
ATOM 1552 C C . ALA A 1 195 ? 8.981 5.255 -29.564 1.00 94.50 195 ALA A C 1
ATOM 1554 O O . ALA A 1 195 ? 10.062 4.834 -29.970 1.00 94.50 195 ALA A O 1
ATOM 1555 N N . CYS A 1 196 ? 8.691 6.559 -29.547 1.00 95.31 196 CYS A N 1
ATOM 1556 C CA . CYS A 1 196 ? 9.607 7.591 -30.034 1.00 95.31 196 CYS A CA 1
ATOM 1557 C C . CYS A 1 196 ? 10.946 7.579 -29.275 1.00 95.31 196 CYS A C 1
ATOM 1559 O O . CYS A 1 196 ? 12.005 7.592 -29.894 1.00 95.31 196 CYS A O 1
ATOM 1561 N N . ASN A 1 197 ? 10.918 7.479 -27.943 1.00 95.50 197 ASN A N 1
ATOM 1562 C CA . ASN A 1 197 ? 12.141 7.395 -27.142 1.00 95.50 197 ASN A CA 1
ATOM 1563 C C . ASN A 1 197 ? 12.967 6.149 -27.487 1.00 95.50 197 ASN A C 1
ATOM 1565 O O . ASN A 1 197 ? 14.176 6.258 -27.664 1.00 95.50 197 ASN A O 1
ATOM 1569 N N . THR A 1 198 ? 12.322 4.991 -27.660 1.00 95.06 198 THR A N 1
ATOM 1570 C CA . THR A 1 198 ? 13.033 3.766 -28.060 1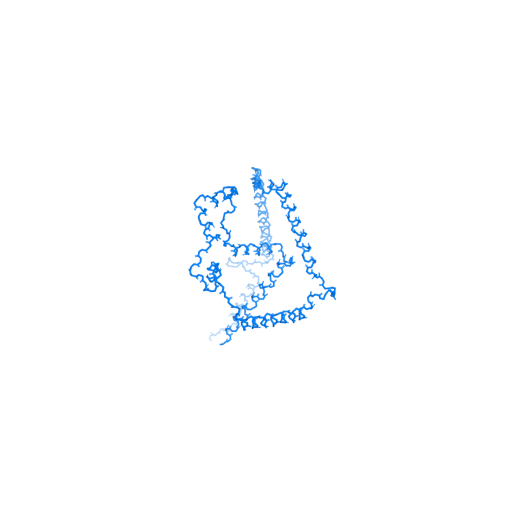.00 95.06 198 THR A CA 1
ATOM 1571 C C . THR A 1 198 ? 13.622 3.862 -29.469 1.00 95.06 198 THR A C 1
ATOM 1573 O O . THR A 1 198 ? 14.719 3.370 -29.710 1.00 95.06 198 THR A O 1
ATOM 1576 N N . GLU A 1 199 ? 12.942 4.529 -30.407 1.00 95.31 199 GLU A N 1
ATOM 1577 C CA . GLU A 1 199 ? 13.486 4.772 -31.748 1.00 95.31 199 GLU A CA 1
ATOM 1578 C C . GLU A 1 199 ? 14.701 5.703 -31.709 1.00 95.31 199 GLU A C 1
ATOM 1580 O O . GLU A 1 199 ? 15.686 5.452 -32.405 1.00 95.31 199 GLU A O 1
ATOM 1585 N N . LEU A 1 200 ? 14.669 6.741 -30.870 1.00 95.88 200 LEU A N 1
ATOM 1586 C CA . LEU A 1 200 ? 15.812 7.630 -30.667 1.00 95.88 200 LEU A CA 1
ATOM 1587 C C . LEU A 1 200 ? 17.011 6.884 -30.067 1.00 95.88 200 LEU A C 1
ATOM 1589 O O . LEU A 1 200 ? 18.124 7.063 -30.555 1.00 95.88 200 LEU A O 1
ATOM 1593 N N . GLU A 1 201 ? 16.794 6.012 -29.081 1.00 96.00 201 GLU A N 1
ATOM 1594 C CA . GLU A 1 201 ? 17.849 5.155 -28.521 1.00 96.00 201 GLU A CA 1
ATOM 1595 C C . GLU A 1 201 ? 18.448 4.231 -29.594 1.00 96.00 201 GLU A C 1
ATOM 1597 O O . GLU A 1 201 ? 19.665 4.212 -29.786 1.00 96.00 201 GLU A O 1
ATOM 1602 N N . MET A 1 202 ? 17.617 3.559 -30.397 1.00 95.44 202 MET A N 1
ATOM 1603 C CA . MET A 1 202 ? 18.110 2.735 -31.509 1.00 95.44 202 MET A CA 1
ATOM 1604 C C . MET A 1 202 ? 18.926 3.550 -32.524 1.00 95.44 202 MET A C 1
ATOM 1606 O O . MET A 1 202 ? 19.956 3.087 -33.011 1.00 95.44 2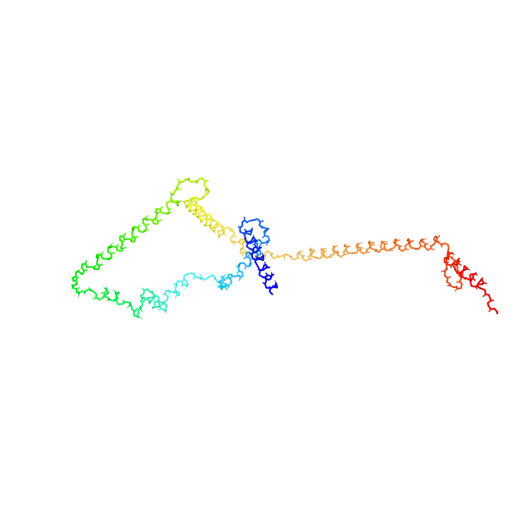02 MET A O 1
ATOM 1610 N N . LEU A 1 203 ? 18.503 4.777 -32.848 1.00 94.88 203 LEU A N 1
ATOM 1611 C CA . LEU A 1 203 ? 19.258 5.657 -33.746 1.00 94.88 203 LEU A CA 1
ATOM 1612 C C . LEU A 1 203 ? 20.613 6.060 -33.157 1.00 94.88 203 LEU A C 1
ATOM 1614 O O . LEU A 1 203 ? 21.591 6.164 -33.907 1.00 94.88 203 LEU A O 1
ATOM 1618 N N . THR A 1 204 ? 20.698 6.265 -31.840 1.00 94.62 204 THR A N 1
ATOM 1619 C CA . THR A 1 204 ? 21.983 6.525 -31.180 1.00 94.62 204 THR A CA 1
ATOM 1620 C C . THR A 1 204 ? 22.914 5.321 -31.285 1.00 94.62 204 THR A C 1
ATOM 1622 O O . THR A 1 204 ? 24.043 5.485 -31.744 1.00 94.62 204 THR A O 1
ATOM 1625 N N . GLU A 1 205 ? 22.423 4.108 -31.019 1.00 95.19 205 GLU A N 1
ATOM 1626 C CA . GLU A 1 205 ? 23.216 2.879 -31.146 1.00 95.19 205 GLU A CA 1
ATOM 1627 C C . GLU A 1 205 ? 23.696 2.642 -32.587 1.00 95.19 205 GLU A C 1
ATOM 1629 O O . GLU A 1 205 ? 24.859 2.310 -32.819 1.00 95.19 205 GLU A O 1
ATOM 1634 N N . VAL A 1 206 ? 22.833 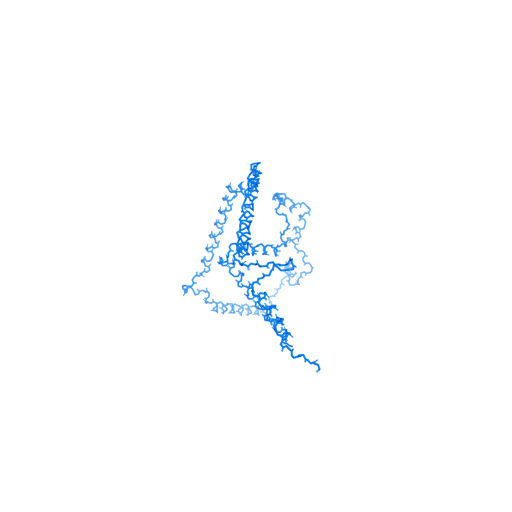2.866 -33.585 1.00 95.38 206 VAL A N 1
ATOM 1635 C CA . VAL A 1 206 ? 23.206 2.756 -35.007 1.00 95.38 206 VAL A CA 1
ATOM 1636 C C . VAL A 1 206 ? 24.278 3.780 -35.378 1.00 95.38 206 VAL A C 1
ATOM 1638 O O . VAL A 1 206 ? 25.200 3.471 -36.137 1.00 95.38 206 VAL A O 1
ATOM 1641 N N . THR A 1 207 ? 24.183 4.995 -34.839 1.00 94.00 207 THR A N 1
ATOM 1642 C CA . THR A 1 207 ? 25.178 6.045 -35.078 1.00 94.00 207 THR A CA 1
ATOM 1643 C C . THR A 1 207 ? 26.524 5.662 -34.467 1.00 94.00 207 THR A C 1
ATOM 1645 O O . THR A 1 207 ? 27.545 5.749 -35.149 1.00 94.00 207 THR A O 1
ATOM 1648 N N . GLU A 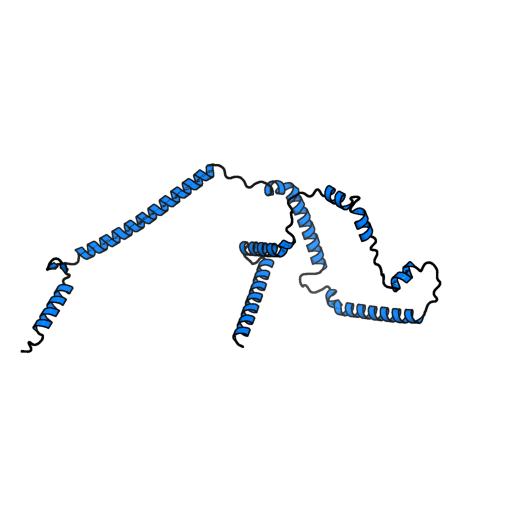1 208 ? 26.541 5.169 -33.229 1.00 94.50 208 GLU A N 1
ATOM 1649 C CA . GLU A 1 208 ? 27.755 4.680 -32.566 1.00 94.50 208 GLU A CA 1
ATOM 1650 C C . GLU A 1 208 ? 28.384 3.501 -33.317 1.00 94.50 208 GLU A C 1
ATOM 1652 O O . GLU A 1 208 ? 29.587 3.508 -33.594 1.00 94.50 208 GLU A O 1
ATOM 1657 N N . ALA A 1 209 ? 27.573 2.527 -33.738 1.00 93.31 209 ALA A N 1
ATOM 1658 C CA . ALA A 1 209 ? 28.028 1.402 -34.548 1.00 93.31 209 ALA A CA 1
ATOM 1659 C C . ALA A 1 209 ? 28.612 1.866 -35.893 1.00 93.31 209 ALA A C 1
ATOM 1661 O O . ALA A 1 209 ? 29.640 1.354 -36.337 1.00 93.31 209 ALA A O 1
ATOM 1662 N N . SER A 1 210 ? 28.004 2.871 -36.531 1.00 92.12 210 SER A N 1
ATOM 1663 C CA . SER A 1 210 ? 28.521 3.459 -37.769 1.00 92.12 210 SER A CA 1
ATOM 1664 C C . SER A 1 210 ? 29.849 4.181 -37.554 1.00 92.12 210 SER A C 1
ATOM 1666 O O . SER A 1 210 ? 30.733 4.085 -38.407 1.00 92.12 210 SER A O 1
ATOM 1668 N N . VAL A 1 211 ? 30.007 4.909 -36.446 1.00 92.94 211 VAL A N 1
ATOM 1669 C CA . VAL A 1 211 ? 31.276 5.562 -36.094 1.00 92.94 211 VAL A CA 1
ATOM 1670 C C . VAL A 1 211 ? 32.356 4.508 -35.865 1.00 92.94 211 VAL A C 1
ATOM 1672 O O . VAL A 1 211 ? 33.412 4.597 -36.487 1.00 92.94 211 VAL A O 1
ATOM 1675 N N . SER A 1 212 ? 32.069 3.466 -35.082 1.00 93.06 212 SER A N 1
ATOM 1676 C CA . SER A 1 212 ? 32.992 2.348 -34.851 1.00 93.06 212 SER A CA 1
ATOM 1677 C C . SER A 1 212 ? 33.381 1.641 -36.155 1.00 93.06 212 SER A C 1
ATOM 1679 O O . SER A 1 212 ? 34.565 1.430 -36.415 1.00 93.06 212 SER A O 1
ATOM 1681 N N . MET A 1 213 ? 32.414 1.352 -37.029 1.00 92.75 213 MET A N 1
ATOM 1682 C CA . MET A 1 213 ? 32.679 0.756 -38.339 1.00 92.75 213 MET A CA 1
ATOM 1683 C C . MET A 1 213 ? 33.546 1.669 -39.215 1.00 92.75 213 MET A C 1
ATOM 1685 O O . MET A 1 213 ? 34.448 1.198 -39.906 1.00 92.75 213 MET A O 1
ATOM 1689 N N . ASN A 1 214 ? 33.294 2.978 -39.200 1.00 91.88 214 ASN A N 1
ATOM 1690 C CA . ASN A 1 214 ? 34.086 3.947 -39.948 1.00 91.88 214 ASN A CA 1
ATOM 1691 C C . ASN A 1 214 ? 35.516 4.069 -39.399 1.00 91.88 214 ASN A C 1
ATOM 1693 O O . ASN A 1 214 ? 36.464 4.184 -40.176 1.00 91.88 214 ASN A O 1
ATOM 1697 N N . GLU A 1 215 ? 35.701 4.007 -38.080 1.00 90.69 215 GLU A N 1
ATOM 1698 C CA . GLU A 1 215 ? 37.023 3.925 -37.456 1.00 90.69 215 GLU A CA 1
ATOM 1699 C C . GLU A 1 215 ? 37.769 2.662 -37.882 1.00 90.69 215 GLU A C 1
ATOM 1701 O O . GLU A 1 215 ? 38.935 2.750 -38.273 1.00 90.69 215 GLU A O 1
ATOM 1706 N N . ASP A 1 216 ? 37.102 1.508 -37.881 1.00 86.44 216 ASP A N 1
ATOM 1707 C CA . ASP A 1 216 ? 37.683 0.262 -38.368 1.00 86.44 216 ASP A CA 1
ATOM 1708 C C . ASP A 1 216 ? 38.072 0.385 -39.841 1.00 86.44 216 ASP A C 1
ATOM 1710 O O . ASP A 1 216 ? 39.222 0.122 -40.188 1.00 86.44 216 ASP A O 1
ATOM 1714 N N . ILE A 1 217 ? 37.186 0.880 -40.709 1.00 86.06 217 ILE A N 1
ATOM 1715 C CA . ILE A 1 217 ? 37.494 1.122 -42.127 1.00 86.06 217 ILE A CA 1
ATOM 1716 C C . ILE A 1 217 ? 38.698 2.058 -42.278 1.00 86.06 217 ILE A C 1
ATOM 1718 O O . ILE A 1 217 ? 39.602 1.755 -43.058 1.00 86.06 217 ILE A O 1
ATOM 1722 N N . ASN A 1 218 ? 38.769 3.148 -41.512 1.00 83.69 218 ASN A N 1
ATOM 1723 C CA . ASN A 1 218 ? 39.907 4.065 -41.532 1.00 83.69 218 ASN A CA 1
ATOM 1724 C C . ASN A 1 218 ? 41.203 3.385 -41.079 1.00 83.69 218 ASN A C 1
ATOM 1726 O O . ASN A 1 218 ? 42.246 3.595 -41.701 1.00 83.69 218 ASN A O 1
ATOM 1730 N N . ARG A 1 219 ? 41.165 2.522 -40.055 1.00 81.44 219 ARG A N 1
ATOM 1731 C CA . ARG A 1 219 ? 42.315 1.693 -39.646 1.00 81.44 219 ARG A CA 1
ATOM 1732 C C . ARG A 1 219 ? 42.728 0.725 -40.755 1.00 81.44 219 ARG A C 1
ATOM 1734 O O . ARG A 1 219 ? 43.919 0.555 -41.015 1.00 81.44 219 ARG A O 1
ATOM 1741 N N . LEU A 1 220 ? 41.762 0.116 -41.447 1.00 76.31 220 LEU A N 1
ATOM 1742 C CA . LEU A 1 220 ? 42.025 -0.760 -42.591 1.00 76.31 220 LEU A CA 1
ATOM 1743 C C . LEU A 1 220 ? 42.628 0.010 -43.781 1.00 76.31 220 LEU A C 1
ATOM 1745 O O . LEU A 1 220 ? 43.448 -0.563 -44.497 1.00 76.31 220 LEU A O 1
ATOM 1749 N N . GLN A 1 221 ? 42.235 1.270 -43.997 1.00 70.00 221 GLN A N 1
ATOM 1750 C CA . GLN A 1 221 ? 42.723 2.131 -45.084 1.00 70.00 221 GLN A CA 1
ATOM 1751 C C . GLN A 1 221 ? 44.093 2.764 -44.796 1.00 70.00 221 GLN A C 1
ATOM 1753 O O . GLN A 1 221 ? 44.905 2.895 -45.709 1.00 70.00 221 GLN A O 1
ATOM 1758 N N . THR A 1 222 ? 44.372 3.146 -43.547 1.00 72.38 222 THR A N 1
ATOM 1759 C CA . THR A 1 222 ? 45.656 3.753 -43.140 1.00 72.38 222 THR A CA 1
ATOM 1760 C C . THR A 1 222 ? 46.789 2.737 -43.017 1.00 72.38 222 THR A C 1
ATOM 1762 O O . THR A 1 222 ? 47.960 3.109 -43.095 1.00 72.38 222 THR A O 1
ATOM 1765 N N . GLN A 1 223 ? 46.475 1.447 -42.873 1.00 66.56 223 GLN A N 1
ATOM 1766 C CA . GLN A 1 223 ? 47.475 0.387 -42.889 1.00 66.56 223 GLN A CA 1
ATOM 1767 C C . GLN A 1 223 ? 47.778 -0.036 -44.341 1.00 66.56 223 GLN A C 1
ATOM 1769 O O . GLN A 1 223 ? 46.892 -0.571 -45.011 1.00 66.56 223 GLN A O 1
ATOM 1774 N N . PRO A 1 224 ? 49.013 0.139 -44.855 1.00 62.81 224 PRO A N 1
ATOM 1775 C CA . PRO A 1 224 ? 49.357 -0.301 -46.203 1.00 62.81 224 PRO A CA 1
ATOM 1776 C C . PRO A 1 224 ? 49.265 -1.829 -46.288 1.00 62.81 224 PRO A C 1
ATOM 1778 O O . PRO A 1 224 ? 50.016 -2.565 -45.642 1.00 62.81 224 PRO A O 1
ATOM 1781 N N . ARG A 1 225 ? 48.296 -2.307 -47.070 1.00 66.50 225 ARG A N 1
ATOM 1782 C CA . ARG A 1 225 ? 48.015 -3.729 -47.291 1.00 66.50 225 ARG A CA 1
ATOM 1783 C C . ARG A 1 225 ? 48.367 -4.098 -48.717 1.00 66.50 225 ARG A C 1
ATOM 1785 O O . ARG A 1 225 ? 47.977 -3.411 -49.658 1.00 66.50 225 ARG A O 1
ATOM 1792 N N . TYR A 1 226 ? 49.074 -5.210 -48.870 1.00 65.19 226 TYR A N 1
ATOM 1793 C CA . TYR A 1 226 ? 49.584 -5.656 -50.159 1.00 65.19 226 TYR A CA 1
ATOM 1794 C C . TYR A 1 226 ? 48.892 -6.955 -50.555 1.00 65.19 226 TYR A C 1
ATOM 1796 O O . TYR A 1 226 ? 48.795 -7.897 -49.763 1.00 65.19 226 TYR A O 1
ATOM 1804 N N . TRP A 1 227 ? 48.402 -7.003 -51.789 1.00 66.25 227 TRP A N 1
ATOM 1805 C CA . TRP A 1 227 ? 47.750 -8.185 -52.336 1.00 66.25 227 TRP A CA 1
ATOM 1806 C C . TRP A 1 227 ? 48.790 -9.227 -52.743 1.00 66.25 227 TRP A C 1
ATOM 1808 O O . TRP A 1 227 ? 49.685 -8.944 -53.541 1.00 66.25 227 TRP A O 1
ATOM 1818 N N . ARG A 1 228 ? 48.662 -10.451 -52.226 1.00 64.38 228 ARG A N 1
ATOM 1819 C CA . ARG A 1 228 ? 49.465 -11.599 -52.668 1.00 64.38 228 ARG A CA 1
ATOM 1820 C C . ARG A 1 228 ? 48.585 -12.845 -52.676 1.00 64.38 228 ARG A C 1
ATOM 1822 O O . ARG A 1 228 ? 47.908 -13.108 -51.698 1.00 64.38 228 ARG A O 1
ATOM 1829 N N . ARG A 1 229 ? 48.590 -13.613 -53.776 1.00 65.06 229 ARG A N 1
ATOM 1830 C CA . ARG A 1 229 ? 47.768 -14.839 -53.934 1.00 65.06 229 ARG A CA 1
ATOM 1831 C C . ARG A 1 229 ? 46.271 -14.650 -53.607 1.00 65.06 229 ARG A C 1
ATOM 1833 O O . ARG A 1 229 ? 45.649 -15.526 -53.031 1.00 65.06 229 ARG A O 1
ATOM 1840 N N . GLY A 1 230 ? 45.685 -13.513 -53.983 1.00 70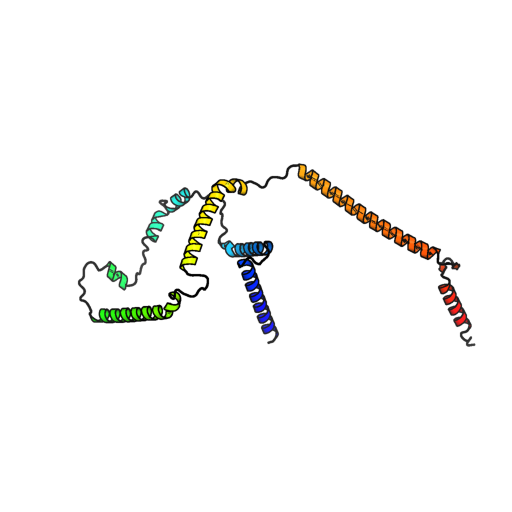.19 230 GLY A N 1
ATOM 1841 C CA . GLY A 1 230 ? 44.253 -13.258 -53.767 1.00 70.19 230 GLY A CA 1
ATOM 1842 C C . GLY A 1 230 ? 43.859 -12.920 -52.323 1.00 70.19 230 GLY A C 1
ATOM 1843 O O . GLY A 1 230 ? 42.698 -12.606 -52.089 1.00 70.19 230 GLY A O 1
ATOM 1844 N N . GLU A 1 231 ? 44.807 -12.897 -51.382 1.00 71.00 231 GLU A N 1
ATOM 1845 C CA . GLU A 1 231 ? 44.590 -12.508 -49.987 1.00 71.00 231 GLU A CA 1
ATOM 1846 C C . GLU A 1 231 ? 45.318 -11.189 -49.663 1.00 71.00 231 GLU A C 1
ATOM 1848 O O . GLU A 1 231 ? 46.349 -10.841 -50.256 1.00 71.00 231 GLU A O 1
ATOM 1853 N N . ARG A 1 232 ? 44.748 -10.406 -48.736 1.00 67.88 232 ARG A N 1
ATOM 1854 C CA . ARG A 1 232 ? 45.351 -9.159 -48.238 1.00 67.88 232 ARG A CA 1
ATOM 1855 C C . ARG A 1 232 ? 46.247 -9.482 -47.048 1.00 67.88 232 ARG A C 1
ATOM 1857 O O . ARG A 1 232 ? 45.744 -9.911 -46.017 1.00 67.88 232 ARG A O 1
ATOM 1864 N N . HIS A 1 233 ? 47.542 -9.202 -47.165 1.00 70.25 233 HIS A N 1
ATOM 1865 C CA . HIS A 1 233 ? 48.491 -9.367 -46.061 1.00 70.25 233 HIS A CA 1
ATOM 1866 C C . HIS A 1 233 ? 49.000 -8.011 -45.575 1.00 70.25 233 HIS A C 1
ATOM 1868 O O . HIS A 1 233 ? 49.176 -7.080 -46.373 1.00 70.25 233 HIS A O 1
ATOM 1874 N N . THR A 1 234 ? 49.264 -7.900 -44.272 1.00 74.44 234 THR A N 1
ATOM 1875 C CA . THR A 1 234 ? 49.976 -6.742 -43.725 1.00 74.44 234 THR A CA 1
ATOM 1876 C C . THR A 1 234 ? 51.490 -6.930 -43.887 1.00 74.44 234 THR A C 1
ATOM 1878 O O . THR A 1 234 ? 51.984 -8.049 -44.042 1.00 74.44 234 THR A O 1
ATOM 1881 N N . LEU A 1 235 ? 52.250 -5.831 -43.907 1.00 69.62 235 LEU A N 1
ATOM 1882 C CA . LEU A 1 235 ? 53.710 -5.864 -44.077 1.00 69.62 235 LEU A CA 1
ATOM 1883 C C . LEU A 1 235 ? 54.424 -6.742 -43.016 1.00 69.62 235 LEU A C 1
ATOM 1885 O O . LEU A 1 235 ? 55.304 -7.514 -43.404 1.00 69.62 235 LEU A O 1
ATOM 1889 N N . PRO A 1 236 ? 54.024 -6.732 -41.726 1.00 75.62 236 PRO A N 1
ATOM 1890 C CA . PRO A 1 236 ? 54.545 -7.663 -40.720 1.00 75.62 236 PRO A CA 1
ATOM 1891 C C . PRO A 1 236 ? 54.294 -9.139 -41.048 1.00 75.62 236 PRO A C 1
ATOM 1893 O O . PRO A 1 236 ? 55.208 -9.948 -40.903 1.00 75.62 236 PRO A O 1
ATOM 1896 N N . ASP A 1 237 ? 53.106 -9.490 -41.551 1.00 75.56 237 ASP A N 1
ATOM 1897 C CA . ASP A 1 237 ? 52.776 -10.876 -41.916 1.00 75.56 237 ASP A CA 1
ATOM 1898 C C . ASP A 1 237 ? 53.662 -11.364 -43.065 1.00 75.56 237 ASP A C 1
ATOM 1900 O O . ASP A 1 237 ? 54.165 -12.490 -43.057 1.00 75.56 237 ASP A O 1
ATOM 1904 N N . GLN A 1 238 ? 53.912 -10.492 -44.049 1.00 75.19 238 GLN A N 1
ATOM 1905 C CA . GLN A 1 238 ? 54.829 -10.798 -45.144 1.00 75.19 238 GLN A CA 1
ATOM 1906 C C . GLN A 1 238 ? 56.268 -10.952 -44.658 1.00 75.19 238 GLN A C 1
ATOM 1908 O O . GLN A 1 238 ? 56.965 -11.849 -45.131 1.00 75.19 238 GLN A O 1
ATOM 1913 N N . LEU A 1 239 ? 56.709 -10.109 -43.721 1.00 80.44 239 LEU A N 1
ATOM 1914 C CA . LEU A 1 239 ? 58.045 -10.177 -43.137 1.00 80.44 239 LEU A CA 1
ATOM 1915 C C . LEU A 1 239 ? 58.228 -11.463 -42.318 1.00 80.44 239 LEU A C 1
ATOM 1917 O O . LEU A 1 239 ? 59.269 -12.112 -42.427 1.00 80.44 239 LEU A O 1
ATOM 1921 N N . ALA A 1 240 ? 57.211 -11.869 -41.554 1.00 83.94 240 ALA A N 1
ATOM 1922 C CA . ALA A 1 240 ? 57.200 -13.112 -40.789 1.00 83.94 240 ALA A CA 1
ATOM 1923 C C . ALA A 1 240 ? 57.263 -14.338 -41.712 1.00 83.94 240 ALA A C 1
ATOM 1925 O O . ALA A 1 240 ? 58.073 -15.236 -41.492 1.00 83.94 240 ALA A O 1
ATOM 1926 N N . GLU A 1 241 ? 56.485 -14.340 -42.795 1.00 83.12 241 GLU A N 1
ATOM 1927 C CA . GLU A 1 241 ? 56.500 -15.399 -43.808 1.00 83.12 241 GLU A CA 1
ATOM 1928 C C . GLU A 1 241 ? 57.837 -15.465 -44.568 1.00 83.12 241 GLU A C 1
ATOM 1930 O O . GLU A 1 241 ? 58.352 -16.552 -44.830 1.00 83.12 241 GLU A O 1
ATOM 1935 N N . LEU A 1 242 ? 58.444 -14.320 -44.897 1.00 83.12 242 LEU A N 1
ATOM 1936 C CA . LEU A 1 242 ? 59.783 -14.266 -45.495 1.00 83.12 242 LEU A CA 1
ATOM 1937 C C . LEU A 1 242 ? 60.845 -14.782 -44.525 1.00 83.12 242 LEU A C 1
ATOM 1939 O O . LEU A 1 242 ? 61.680 -15.595 -44.908 1.00 83.12 242 LEU A O 1
ATOM 1943 N N . THR A 1 243 ? 60.777 -14.367 -43.263 1.00 86.19 243 THR A N 1
ATOM 1944 C CA . THR A 1 243 ? 61.681 -14.825 -42.201 1.00 86.19 243 THR A CA 1
ATOM 1945 C C . THR A 1 243 ? 61.559 -16.328 -41.984 1.00 86.19 243 THR A C 1
ATOM 1947 O O . THR A 1 243 ? 62.570 -17.012 -41.837 1.00 86.19 243 THR A O 1
ATOM 1950 N N . ARG A 1 244 ? 60.332 -16.861 -42.012 1.00 87.12 244 ARG A N 1
ATOM 1951 C CA . ARG A 1 244 ? 60.060 -18.299 -41.939 1.00 87.12 244 ARG A CA 1
ATOM 1952 C C . ARG A 1 244 ? 60.695 -19.037 -43.115 1.00 87.12 244 ARG A C 1
ATOM 1954 O O . ARG A 1 244 ? 61.450 -19.975 -42.892 1.00 87.12 244 ARG A O 1
ATOM 1961 N N . ARG A 1 245 ? 60.480 -18.569 -44.348 1.00 85.12 245 ARG A N 1
ATOM 1962 C CA . ARG A 1 245 ? 61.083 -19.165 -45.556 1.00 85.12 245 ARG A CA 1
ATOM 1963 C C . ARG A 1 245 ? 62.605 -19.106 -45.544 1.00 85.12 245 ARG A C 1
ATOM 1965 O O . ARG A 1 245 ? 63.251 -20.072 -45.919 1.00 85.12 245 ARG A O 1
ATOM 1972 N N . ILE A 1 246 ? 63.186 -17.990 -45.110 1.00 84.50 246 ILE A N 1
ATOM 1973 C CA . ILE A 1 246 ? 64.639 -17.848 -44.974 1.00 84.50 246 ILE A CA 1
ATOM 1974 C C . ILE A 1 246 ? 65.161 -18.836 -43.929 1.00 84.50 246 ILE A C 1
ATOM 1976 O O . ILE A 1 246 ? 66.160 -19.499 -44.170 1.00 84.50 246 ILE A O 1
ATOM 1980 N N . ARG A 1 247 ? 64.468 -19.000 -42.798 1.00 86.38 247 ARG A N 1
ATOM 1981 C CA . ARG A 1 247 ? 64.825 -19.991 -41.774 1.00 86.38 247 ARG A CA 1
ATOM 1982 C C . ARG A 1 247 ? 64.732 -21.425 -42.296 1.00 86.38 247 ARG A C 1
ATOM 1984 O O . ARG A 1 247 ? 65.593 -22.234 -41.978 1.00 86.38 247 ARG A O 1
ATOM 1991 N N . GLU A 1 248 ? 63.725 -21.729 -43.106 1.00 85.25 248 GLU A N 1
ATOM 1992 C CA . GLU A 1 248 ? 63.562 -23.032 -43.762 1.00 85.25 248 GLU A CA 1
ATOM 1993 C C . GLU A 1 248 ? 64.658 -23.296 -44.801 1.00 85.25 248 GLU A C 1
ATOM 1995 O O . GLU A 1 248 ? 65.161 -24.408 -44.877 1.00 85.25 248 GLU A O 1
ATOM 2000 N N . LEU A 1 249 ? 65.087 -22.271 -45.542 1.00 81.12 249 LEU A N 1
ATOM 2001 C CA . LEU A 1 249 ? 66.192 -22.361 -46.506 1.00 81.12 249 LEU A CA 1
ATOM 2002 C C . LEU A 1 249 ? 67.577 -22.421 -45.839 1.00 81.12 249 LEU A C 1
ATOM 2004 O O . LEU A 1 249 ? 68.502 -22.990 -46.407 1.00 81.12 249 LEU A O 1
ATOM 2008 N N . LEU A 1 250 ? 67.729 -21.818 -44.657 1.00 75.94 250 LEU A N 1
ATOM 2009 C CA . LEU A 1 250 ? 68.952 -21.854 -43.844 1.00 75.94 250 LEU A CA 1
ATOM 2010 C C . LEU A 1 250 ? 69.000 -23.058 -42.894 1.00 75.94 250 LEU A C 1
ATOM 2012 O O . LEU A 1 250 ? 70.016 -23.274 -42.233 1.00 75.94 250 LEU A O 1
ATOM 2016 N N . SER A 1 251 ? 67.919 -23.834 -42.807 1.00 70.31 251 SER A N 1
ATOM 2017 C CA . SER A 1 251 ? 67.940 -25.120 -42.119 1.00 70.31 251 SER A CA 1
ATOM 2018 C C . SER A 1 251 ? 68.823 -26.064 -42.943 1.00 70.31 251 SER A C 1
ATOM 2020 O O . SER A 1 251 ? 68.627 -26.151 -44.155 1.00 70.31 251 SER A O 1
ATOM 2022 N N . PRO A 1 252 ? 69.835 -26.718 -42.343 1.00 63.19 252 PRO A N 1
ATOM 2023 C CA . PRO A 1 252 ? 70.850 -27.436 -43.100 1.00 63.19 252 PRO A CA 1
ATOM 2024 C C . PRO A 1 252 ? 70.204 -28.502 -43.984 1.00 63.19 252 PRO A C 1
ATOM 2026 O O . PRO A 1 252 ? 69.478 -29.367 -43.492 1.00 63.19 252 PRO A O 1
ATOM 2029 N N . CYS A 1 253 ? 70.488 -28.440 -45.289 1.00 56.22 253 CYS A N 1
ATOM 2030 C CA . CYS A 1 253 ? 70.277 -29.548 -46.209 1.00 56.22 253 CYS A CA 1
ATOM 2031 C C . CYS A 1 253 ? 71.042 -30.762 -45.669 1.00 56.22 253 CYS A C 1
ATOM 2033 O O . CYS A 1 253 ? 72.231 -30.919 -45.938 1.00 56.22 253 CYS A O 1
ATOM 2035 N N . HIS A 1 254 ? 70.372 -31.610 -44.890 1.00 52.00 254 HIS A N 1
ATOM 2036 C CA . HIS A 1 254 ? 70.834 -32.967 -44.642 1.00 52.00 254 HIS A CA 1
ATOM 2037 C C . HIS A 1 254 ? 70.663 -33.749 -45.947 1.00 52.00 254 HIS A C 1
ATOM 2039 O O . HIS A 1 254 ? 69.590 -34.273 -46.241 1.00 52.00 254 HIS A O 1
ATOM 2045 N N . SER A 1 255 ? 71.718 -33.720 -46.765 1.00 41.34 255 SER A N 1
ATOM 2046 C CA . SER A 1 255 ? 72.071 -34.818 -47.671 1.00 41.34 255 SER A CA 1
ATOM 2047 C C . SER A 1 255 ? 72.826 -35.884 -46.890 1.00 41.34 255 SER A C 1
ATOM 2049 O O . SER A 1 255 ? 73.601 -35.490 -45.986 1.00 41.34 255 SER A O 1
#